Protein AF-A0A6J8BYX3-F1 (afdb_monomer)

Sequence (279 aa):
MCIICSKLLNLFSEDTSAEPCGNGRVDTGEQCDGGSLGKFNLDPCCTTSCQFKSGSTCRGQCDGSGNCQAYCEARGLQSCVCGDVGDSCKRCCKDTSATSPTCSAINQTAFHQDGRPCTVGYCKQGTCINSDPSYISRFFDLIDQISFDFIAEAFKTNMVAFIQVFSLLIWVPLSCVVWCRDKRSQKWSRNELNIKKRENRNLMVDQDGRPIKRPVKKPRSDNPYLSMEPRSLSGRPYSSRAPSTKPGKSQKNKVKPNRRRRDENHLSISRELDGDSVA

Organism: Mytilus coruscus (NCBI:txid42192)

Foldseek 3Di:
DCPPPPPVVVVPPPCPDDPDAQCQDDDDPAQAHLHVCQCVVNQQFHHVVRYGDDPGPQLDDAHRSSDRDHNQVNVQWAWDADPDQLQRFATWTWRPPDPDTDIDGDDPQRGDDWQPAGPQGTDDPSGHDHNDPPVVNVVVVVVVVPDDPVPVVVCVPCVPVVVVVVCCVVVVVVVVVVCVVVVVVVVVVVVVVVVCVVVPQQNQADPVRHGDDDDDDDDDDDDDDDDDDDDDDDDDDDDDDDDDDDDDDDDDDDDDDDDDDDDDDDDDDDDDDDDDDDD

Mean predicted aligned error: 22.22 Å

pLDDT: mean 70.11, std 19.93, range [29.11, 94.0]

Solvent-accessible surface area (backbone atoms only — not comparable to full-atom values): 17689 Å² total; per-residue (Å²): 136,72,81,62,67,86,58,44,78,82,66,63,72,84,73,88,68,69,89,61,74,33,75,45,61,65,51,98,89,46,63,10,10,26,12,65,40,3,52,70,54,69,30,54,26,10,32,61,78,15,33,71,37,89,84,38,82,51,84,38,42,63,46,41,57,21,48,65,36,51,58,29,53,71,70,76,21,42,72,49,73,29,88,48,63,77,37,29,16,35,39,17,30,20,46,79,86,46,98,72,60,55,56,41,68,53,64,98,83,44,49,50,65,64,71,41,75,31,93,66,24,27,18,48,94,38,37,50,41,71,59,74,65,58,69,65,52,67,53,44,67,59,46,73,76,69,56,54,71,68,43,59,59,52,45,75,79,45,44,67,60,52,53,52,50,55,46,49,68,50,50,51,57,50,48,51,50,50,49,52,50,48,57,48,50,53,52,52,56,51,49,52,52,53,50,49,36,70,70,42,57,86,67,35,57,48,96,86,73,46,68,65,76,81,85,78,80,74,81,85,80,86,85,84,88,84,90,89,87,85,89,80,90,86,89,85,90,87,87,85,82,85,82,90,89,88,89,86,86,87,88,85,89,85,90,79,90,84,93,84,82,89,86,86,88,83,91,86,85,87,79,89,83,86,86,83,89,88,133

InterPro domains:
  IPR001762 Disintegrin domain [PS50214] (18-104)
  IPR032029 ADAM17, membrane-proximal domain [PF16698] (71-128)
  IPR036436 Disintegrin domain superfamily [G3DSA:4.10.70.10] (17-75)
  IPR051489 Disintegrin and Metalloproteinase Domain-Containing [PTHR45702] (64-254)

Radius of gyration: 47.82 Å; Cα contacts (8 Å, |Δi|>4): 287; chains: 1; bounding box: 132×88×118 Å

Structure (mmCIF, N/CA/C/O backbone):
data_AF-A0A6J8BYX3-F1
#
_entry.id   AF-A0A6J8BYX3-F1
#
loop_
_atom_site.group_PDB
_atom_site.id
_atom_site.type_symbol
_atom_site.label_atom_id
_atom_site.label_alt_id
_atom_site.label_comp_id
_atom_site.label_asym_id
_atom_site.label_entity_id
_atom_site.label_seq_id
_atom_site.pdbx_PDB_ins_code
_atom_site.Cartn_x
_atom_site.Cartn_y
_atom_site.Cartn_z
_atom_site.occupancy
_atom_site.B_iso_or_equiv
_atom_site.auth_seq_id
_atom_site.auth_comp_id
_atom_site.auth_asym_id
_atom_site.auth_atom_id
_atom_site.pdbx_PDB_model_num
ATOM 1 N N . MET A 1 1 ? -27.736 34.223 50.930 1.00 48.12 1 MET A N 1
ATOM 2 C CA . MET A 1 1 ? -28.521 33.589 49.848 1.00 48.12 1 MET A CA 1
ATOM 3 C C . MET A 1 1 ? -27.775 32.360 49.358 1.00 48.12 1 MET A C 1
ATOM 5 O O . MET A 1 1 ? -26.670 32.527 48.866 1.00 48.12 1 MET A O 1
ATOM 9 N N . CYS A 1 2 ? -28.347 31.159 49.468 1.00 50.34 2 CYS A N 1
ATOM 10 C CA . CYS A 1 2 ? -27.841 29.991 48.741 1.00 50.34 2 CYS A CA 1
ATOM 11 C C . CYS A 1 2 ? -28.821 29.680 47.603 1.00 50.34 2 CYS A C 1
ATOM 13 O O . CYS A 1 2 ? -29.795 28.958 47.792 1.00 50.34 2 CYS A O 1
ATOM 15 N N . ILE A 1 3 ? -28.586 30.278 46.430 1.00 58.75 3 ILE A N 1
ATOM 16 C CA . ILE A 1 3 ? -29.453 30.143 45.237 1.00 58.75 3 ILE A CA 1
ATOM 17 C C . ILE A 1 3 ? -29.496 28.682 44.732 1.00 58.75 3 ILE A C 1
ATOM 19 O O . ILE A 1 3 ? -30.402 28.292 44.001 1.00 58.75 3 ILE A O 1
ATO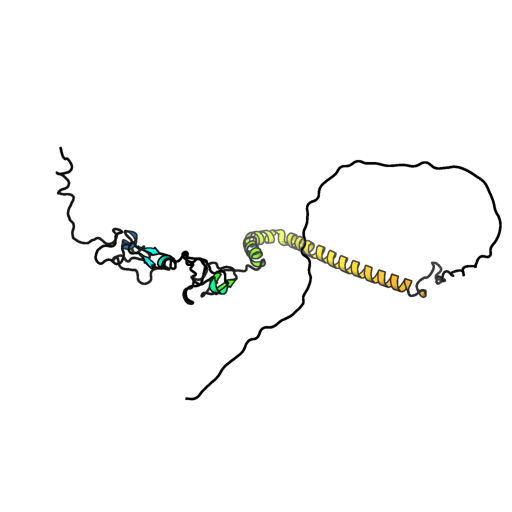M 23 N N . ILE A 1 4 ? -28.544 27.864 45.184 1.00 57.62 4 ILE A N 1
ATOM 24 C CA . ILE A 1 4 ? -28.348 26.466 44.805 1.00 57.62 4 ILE A CA 1
ATOM 25 C C . ILE A 1 4 ? -29.316 25.519 45.553 1.00 57.62 4 ILE A C 1
ATOM 27 O O . ILE A 1 4 ? -29.831 24.585 44.945 1.00 57.62 4 ILE A O 1
ATOM 31 N N . CYS A 1 5 ? -29.660 25.769 46.827 1.00 59.88 5 CYS A N 1
ATOM 32 C CA . CYS A 1 5 ? -30.478 24.817 47.604 1.00 59.88 5 CYS A CA 1
ATOM 33 C C . CYS A 1 5 ? -31.941 24.704 47.137 1.00 59.88 5 CYS A C 1
ATOM 35 O O . CYS A 1 5 ? -32.480 23.604 47.085 1.00 59.88 5 CYS A O 1
ATOM 37 N N . SER A 1 6 ? -32.602 25.813 46.788 1.00 56.66 6 SER A N 1
ATOM 38 C CA . SER A 1 6 ? -34.055 25.806 46.522 1.00 56.66 6 SER A CA 1
ATOM 39 C C . SER A 1 6 ? -34.457 25.364 45.109 1.00 56.66 6 SER A C 1
ATOM 41 O O . SER A 1 6 ? -35.650 25.252 44.841 1.00 56.66 6 SER A O 1
ATOM 43 N N . LYS A 1 7 ? -33.500 25.136 44.197 1.00 57.72 7 LYS A N 1
ATOM 44 C CA . LYS A 1 7 ? -33.773 24.660 42.825 1.00 57.72 7 LYS A CA 1
ATOM 45 C C . LYS A 1 7 ? -33.229 23.263 42.511 1.00 57.72 7 LYS A C 1
ATOM 47 O O . LYS A 1 7 ? -33.716 22.659 41.563 1.00 57.72 7 LYS A O 1
ATOM 52 N N . LEU A 1 8 ? -32.274 22.732 43.281 1.00 55.84 8 LEU A N 1
ATOM 53 C CA . LEU A 1 8 ? -31.709 21.401 43.011 1.00 55.84 8 LEU A CA 1
ATOM 54 C C . LEU A 1 8 ? -32.615 20.231 43.425 1.00 55.84 8 LEU A C 1
ATOM 56 O O . LEU A 1 8 ? -32.571 19.190 42.776 1.00 55.84 8 LEU A O 1
ATOM 60 N N . LEU A 1 9 ? -33.475 20.412 44.433 1.00 55.56 9 LEU A N 1
ATOM 61 C CA . LEU A 1 9 ? -34.380 19.364 44.942 1.00 55.56 9 LEU A CA 1
ATOM 62 C C . LEU A 1 9 ? -35.417 18.849 43.922 1.00 55.56 9 LEU A C 1
ATOM 64 O O . LEU A 1 9 ? -35.968 17.779 44.129 1.00 55.56 9 LEU A O 1
ATOM 68 N N . ASN A 1 10 ? -35.651 19.579 42.824 1.00 55.81 10 ASN A N 1
ATOM 69 C CA . ASN A 1 10 ? -36.540 19.169 41.725 1.00 55.81 10 ASN A CA 1
ATOM 70 C C . ASN A 1 10 ? -35.782 18.858 40.415 1.00 55.81 10 ASN A C 1
ATOM 72 O O . ASN A 1 10 ? -36.412 18.705 39.371 1.00 55.81 10 ASN A O 1
ATOM 76 N N . LEU A 1 11 ? -34.443 18.839 40.439 1.00 57.72 11 LEU A N 1
ATOM 77 C CA . LEU A 1 11 ? -33.592 18.529 39.278 1.00 57.72 11 LEU A CA 1
ATOM 78 C C . LEU A 1 11 ? -32.788 17.238 39.460 1.00 57.72 11 LEU A C 1
ATOM 80 O O . LEU A 1 11 ? -32.454 16.598 38.468 1.00 57.72 11 LEU A O 1
ATOM 84 N N . PHE A 1 12 ? -32.523 16.833 40.702 1.00 52.06 12 PHE A N 1
ATOM 85 C CA . PHE A 1 12 ? -32.071 15.482 41.022 1.00 52.06 12 PHE A CA 1
ATOM 86 C C . PHE A 1 12 ? -33.275 14.584 41.309 1.00 52.06 12 PHE A C 1
ATOM 88 O O . PHE A 1 12 ? -33.572 14.259 42.455 1.00 52.06 12 PHE A O 1
ATOM 95 N N . SER A 1 13 ? -33.956 14.163 40.243 1.00 54.88 13 SER A N 1
ATOM 96 C CA . SER A 1 13 ? -34.601 12.854 40.284 1.00 54.88 13 SER A CA 1
ATOM 97 C C . SER A 1 13 ? -33.482 11.815 40.300 1.00 54.88 13 SER A C 1
ATOM 99 O O . SER A 1 13 ? -32.742 11.706 39.323 1.00 54.88 13 SER A O 1
ATOM 101 N N . GLU A 1 14 ? -33.345 11.058 41.389 1.00 56.00 14 GLU A N 1
ATOM 102 C CA . GLU A 1 14 ? -32.623 9.781 41.365 1.00 56.00 14 GLU A CA 1
ATOM 103 C C . GLU A 1 14 ? -33.440 8.793 40.529 1.00 56.00 14 GLU A C 1
ATOM 105 O O . GLU A 1 14 ? -34.194 7.967 41.049 1.00 56.00 14 GLU A O 1
ATOM 110 N N . ASP A 1 15 ? -33.321 8.933 39.207 1.00 49.50 15 ASP A N 1
ATOM 111 C CA . ASP A 1 15 ? -33.915 8.025 38.236 1.00 49.50 15 ASP A CA 1
ATOM 112 C C . ASP A 1 15 ? -33.149 6.700 38.272 1.00 49.50 15 ASP A C 1
ATOM 114 O O . ASP A 1 15 ? -32.252 6.408 37.485 1.00 49.50 15 ASP A O 1
ATOM 118 N N . THR A 1 16 ? -33.490 5.908 39.282 1.00 55.72 16 THR A N 1
ATOM 119 C CA . THR A 1 16 ? -32.996 4.555 39.538 1.00 55.72 16 THR A CA 1
ATOM 120 C C . THR A 1 16 ? -33.706 3.535 38.639 1.00 55.72 16 THR A C 1
ATOM 122 O O . THR A 1 16 ? -33.898 2.378 39.018 1.00 55.72 16 THR A O 1
ATOM 125 N N . SER A 1 17 ? -34.115 3.954 37.435 1.00 55.62 17 SER A N 1
ATOM 126 C CA . SER A 1 17 ? -34.804 3.121 36.457 1.00 55.62 17 SER A CA 1
ATOM 127 C C . SER A 1 17 ? -34.120 3.185 35.085 1.00 55.62 17 SER A C 1
ATOM 129 O O . SER A 1 17 ? -34.213 4.161 34.352 1.00 55.62 17 SER A O 1
ATOM 131 N N . ALA A 1 18 ? -33.430 2.084 34.760 1.00 57.84 18 ALA A N 1
ATOM 132 C CA . ALA A 1 18 ? -32.574 1.885 33.587 1.00 57.84 18 ALA A CA 1
ATOM 133 C C . ALA A 1 18 ? -31.334 2.802 33.513 1.00 57.84 18 ALA A C 1
ATOM 135 O O . ALA A 1 18 ? -31.387 3.897 32.959 1.00 57.84 18 ALA A O 1
ATOM 136 N N . GLU A 1 19 ? -30.184 2.272 33.955 1.00 65.25 19 GLU A N 1
ATOM 137 C CA . GLU A 1 19 ? -28.862 2.689 33.459 1.00 65.25 19 GLU A CA 1
ATOM 138 C C . GLU A 1 19 ? -28.918 2.634 31.910 1.00 65.25 19 GLU A C 1
ATOM 140 O O . GLU A 1 19 ? -29.137 1.555 31.346 1.00 65.25 19 GLU A O 1
ATOM 145 N N . PRO A 1 20 ? -28.912 3.781 31.197 1.00 81.12 20 PRO A N 1
ATOM 146 C CA . PRO A 1 20 ? -29.472 3.809 29.853 1.00 81.12 20 PRO A CA 1
ATOM 147 C C . PRO A 1 20 ? -28.393 3.556 28.803 1.00 81.12 20 PRO A C 1
ATOM 149 O O . PRO A 1 20 ? -27.799 4.512 28.297 1.00 81.12 20 PRO A O 1
ATOM 152 N N . CYS A 1 21 ? -28.228 2.284 28.430 1.00 84.69 21 CYS A N 1
ATOM 153 C CA . CYS A 1 21 ? -27.404 1.821 27.312 1.00 84.69 21 CYS A CA 1
ATOM 154 C C . CYS A 1 21 ? -27.312 2.844 26.160 1.00 84.69 21 CYS A C 1
ATOM 156 O O . CYS A 1 21 ? -28.323 3.312 25.592 1.00 84.69 21 CYS A O 1
ATOM 158 N N . GLY A 1 22 ? -26.076 3.201 25.816 1.00 85.75 22 GLY A N 1
ATOM 159 C CA . GLY A 1 22 ? -25.743 4.287 24.903 1.00 85.75 22 GLY A CA 1
ATOM 160 C C . GLY A 1 22 ? -25.336 5.589 25.602 1.00 85.75 22 GLY A C 1
ATOM 161 O O . GLY A 1 22 ? -25.373 6.640 24.955 1.00 85.75 22 GLY A O 1
ATOM 162 N N . ASN A 1 23 ? -24.972 5.543 26.887 1.00 86.69 23 ASN A N 1
ATOM 163 C CA . ASN A 1 23 ? -24.425 6.664 27.656 1.00 86.69 23 ASN A CA 1
ATOM 164 C C . ASN A 1 23 ? -22.877 6.752 27.559 1.00 86.69 23 ASN A C 1
ATOM 166 O O . ASN A 1 23 ? -22.310 7.822 27.788 1.00 86.69 23 ASN A O 1
ATOM 170 N N . GLY A 1 24 ? -22.215 5.670 27.126 1.00 85.69 24 GLY A N 1
ATOM 171 C CA . GLY A 1 24 ? -20.762 5.561 26.935 1.00 85.69 24 GLY A CA 1
ATOM 172 C C . GLY A 1 24 ? -19.987 5.032 28.149 1.00 85.69 24 GLY A C 1
ATOM 173 O O . GLY A 1 24 ? -18.760 5.151 28.187 1.00 85.69 24 GLY A O 1
ATOM 174 N N . ARG A 1 25 ? -20.676 4.468 29.144 1.00 87.25 25 ARG A N 1
ATOM 175 C CA . ARG A 1 25 ? -20.121 3.854 30.352 1.00 87.25 25 ARG A CA 1
ATOM 176 C C . ARG A 1 25 ? -20.710 2.455 30.501 1.00 87.25 25 ARG A C 1
ATOM 178 O O . ARG A 1 25 ? -21.912 2.289 30.406 1.00 87.25 25 ARG A O 1
ATOM 185 N N . VAL A 1 26 ? -19.860 1.470 30.792 1.00 89.31 26 VAL A N 1
ATOM 186 C CA . VAL A 1 26 ? -20.335 0.118 31.119 1.00 89.31 26 VAL A CA 1
ATOM 187 C C . VAL A 1 26 ? -20.975 0.124 32.497 1.00 89.31 26 VAL A C 1
ATOM 189 O O . VAL A 1 26 ? -20.279 0.308 33.503 1.00 89.31 26 VAL A O 1
ATOM 192 N N . ASP A 1 27 ? -22.280 -0.102 32.510 1.00 87.31 27 ASP A N 1
ATOM 193 C CA . ASP A 1 27 ? -23.113 -0.136 33.704 1.00 87.31 27 ASP A CA 1
ATOM 194 C C . ASP A 1 27 ? -23.546 -1.594 34.045 1.00 87.31 27 ASP A C 1
ATOM 196 O O . ASP A 1 27 ? -23.056 -2.572 33.461 1.00 87.31 27 ASP A O 1
ATOM 200 N N . THR A 1 28 ? -24.365 -1.808 35.082 1.00 84.38 28 THR A N 1
ATOM 201 C CA . THR A 1 28 ? -24.487 -3.134 35.722 1.00 84.38 28 THR A CA 1
ATOM 202 C C . THR A 1 28 ? -25.341 -4.113 34.909 1.00 84.38 28 THR A C 1
ATOM 204 O O . THR A 1 28 ? -26.567 -4.060 34.912 1.00 84.38 28 THR A O 1
ATOM 207 N N . GLY A 1 29 ? -24.685 -5.094 34.282 1.00 83.19 29 GLY A N 1
ATOM 208 C CA . GLY A 1 29 ? -25.327 -6.100 33.418 1.00 83.19 29 GLY A CA 1
ATOM 209 C C . GLY A 1 29 ? -25.059 -5.886 31.926 1.00 83.19 29 GLY A C 1
ATOM 210 O O . GLY A 1 29 ? -25.422 -6.728 31.100 1.00 83.19 29 GLY A O 1
ATOM 211 N N . GLU A 1 30 ? -24.369 -4.801 31.583 1.00 89.06 30 GLU A N 1
ATOM 212 C CA . GLU A 1 30 ? -23.832 -4.557 30.253 1.00 89.06 30 GLU A CA 1
ATOM 213 C C . GLU A 1 30 ? -22.477 -5.253 30.071 1.00 89.06 30 GLU A C 1
ATOM 215 O O . GLU A 1 30 ? -21.713 -5.451 31.017 1.00 89.06 30 GLU A O 1
ATOM 220 N N . GLN A 1 31 ? -22.166 -5.638 28.833 1.00 88.00 31 GLN A N 1
ATOM 221 C CA . GLN A 1 31 ? -20.826 -6.104 28.458 1.00 88.00 31 GLN A CA 1
ATOM 222 C C . GLN A 1 31 ? -19.992 -4.978 27.850 1.00 88.00 31 GLN A C 1
ATOM 224 O O . GLN A 1 31 ? -18.772 -4.958 28.022 1.00 88.00 31 GLN A O 1
ATOM 229 N N . CYS A 1 32 ? -20.643 -4.067 27.123 1.00 90.00 32 CYS A N 1
ATOM 230 C CA . CYS A 1 32 ? -20.009 -2.878 26.582 1.00 90.00 32 CYS A CA 1
ATOM 231 C C . CYS A 1 32 ? -21.033 -1.795 26.215 1.00 90.00 32 CYS A C 1
ATOM 233 O O . CYS A 1 32 ? -22.120 -2.124 25.746 1.00 90.00 32 CYS A O 1
ATOM 235 N N . ASP A 1 33 ? -20.655 -0.525 26.334 1.00 89.44 33 ASP A N 1
ATOM 236 C CA . ASP A 1 33 ? -21.426 0.623 25.863 1.00 89.44 33 ASP A CA 1
ATOM 237 C C . ASP A 1 33 ? -20.591 1.474 24.886 1.00 89.44 33 ASP A C 1
ATOM 239 O O . ASP A 1 33 ? -19.700 2.228 25.277 1.00 89.44 33 ASP A O 1
ATOM 243 N N . GLY A 1 34 ? -20.916 1.370 23.592 1.00 88.50 34 GLY A N 1
ATOM 244 C CA . GLY A 1 34 ? -20.353 2.190 22.507 1.00 88.50 34 GLY A CA 1
ATOM 245 C C . GLY A 1 34 ? -20.999 3.579 22.369 1.00 88.50 34 GLY A C 1
ATOM 246 O O . GLY A 1 34 ? -20.972 4.182 21.290 1.00 88.50 34 GLY A O 1
ATOM 247 N N . GLY A 1 35 ? -21.681 4.060 23.408 1.00 88.12 35 GLY A N 1
ATOM 248 C CA . GLY A 1 35 ? -22.393 5.329 23.445 1.00 88.12 35 GLY A CA 1
ATOM 249 C C . GLY A 1 35 ? -23.463 5.444 22.358 1.00 88.12 35 GLY A C 1
ATOM 250 O O . GLY A 1 35 ? -24.152 4.487 21.986 1.00 88.12 35 GLY A O 1
ATOM 251 N N . SER A 1 36 ? -23.574 6.638 21.777 1.00 88.12 36 SER A N 1
ATOM 252 C CA . SER A 1 36 ? -24.517 6.901 20.687 1.00 88.12 36 SER A CA 1
ATOM 253 C C . SER A 1 36 ? -24.288 6.008 19.458 1.00 88.12 36 SER A C 1
ATOM 255 O O . SER A 1 36 ? -25.260 5.617 18.813 1.00 88.12 36 SER A O 1
ATOM 257 N N . LEU A 1 37 ? -23.044 5.618 19.148 1.00 88.50 37 LEU A N 1
ATOM 258 C CA . LEU A 1 37 ? -22.746 4.713 18.030 1.00 88.50 37 LEU A CA 1
ATOM 259 C C . LEU A 1 37 ? -23.283 3.299 18.289 1.00 88.50 37 LEU A C 1
ATOM 261 O O . LEU A 1 37 ? -23.874 2.697 17.386 1.00 88.50 37 LEU A O 1
ATOM 265 N N . GLY A 1 38 ? -23.138 2.797 19.521 1.00 84.94 38 GLY A N 1
ATOM 266 C CA . GLY A 1 38 ? -23.711 1.517 19.954 1.00 84.94 38 GLY A CA 1
ATOM 267 C C . GLY A 1 38 ? -25.235 1.529 19.855 1.00 84.94 38 GLY A C 1
ATOM 268 O O . GLY A 1 38 ? -25.835 0.640 19.247 1.00 84.94 38 GLY A O 1
ATOM 269 N N . LYS A 1 39 ? -25.859 2.616 20.324 1.00 86.38 39 LYS A N 1
ATOM 270 C CA . LYS A 1 39 ? -27.313 2.839 20.281 1.00 86.38 39 LYS A CA 1
ATOM 271 C C . LYS A 1 39 ? -27.913 2.838 18.868 1.00 86.38 39 LYS A C 1
ATOM 273 O O . LYS A 1 39 ? -29.056 2.422 18.699 1.00 86.38 39 LYS A O 1
ATOM 278 N N . PHE A 1 40 ? -27.148 3.244 17.851 1.00 87.56 40 PHE A N 1
ATOM 279 C CA . PHE A 1 40 ? -27.553 3.174 16.437 1.00 87.56 40 PHE A CA 1
ATOM 280 C C . PHE A 1 40 ? -27.055 1.912 15.700 1.00 87.56 40 PHE A C 1
ATOM 282 O O . PHE A 1 40 ? -27.208 1.818 14.484 1.00 87.56 40 PHE A O 1
ATOM 289 N N . ASN A 1 41 ? -26.468 0.932 16.403 1.00 86.88 41 ASN A N 1
ATOM 290 C CA . ASN A 1 41 ? -25.834 -0.272 15.835 1.00 86.88 41 ASN A CA 1
ATOM 291 C C . ASN A 1 41 ? -24.682 0.017 14.844 1.00 86.88 41 ASN A C 1
ATOM 293 O O . ASN A 1 41 ? -24.273 -0.865 14.080 1.00 86.88 41 ASN A O 1
ATOM 297 N N . LEU A 1 42 ? -24.168 1.250 14.845 1.00 86.88 42 LEU A N 1
ATOM 298 C CA . LEU A 1 42 ? -23.055 1.699 14.007 1.00 86.88 42 LEU A CA 1
ATOM 299 C C . LEU A 1 42 ? -21.705 1.324 14.616 1.00 86.88 42 LEU A C 1
ATOM 301 O O . LEU A 1 42 ? -20.713 1.233 13.893 1.00 86.88 42 LEU A O 1
ATOM 305 N N . ASP A 1 43 ? -21.673 1.079 15.925 1.00 88.56 43 ASP A N 1
ATOM 306 C CA . ASP A 1 43 ? -20.468 0.628 16.597 1.00 88.56 43 ASP A CA 1
ATOM 307 C C . ASP A 1 43 ? -20.001 -0.751 16.065 1.00 88.56 43 ASP A C 1
ATOM 309 O O . ASP A 1 43 ? -20.827 -1.655 15.841 1.00 88.56 43 ASP A O 1
ATOM 313 N N . PRO A 1 44 ? -18.689 -0.951 15.820 1.00 87.31 44 PRO A N 1
ATOM 314 C CA . PRO A 1 44 ? -18.164 -2.234 15.359 1.00 87.31 44 PRO A CA 1
ATOM 315 C C . PRO A 1 44 ? -18.272 -3.349 16.402 1.00 87.31 44 PRO A C 1
ATOM 317 O O . PRO A 1 44 ? -18.261 -4.518 16.016 1.00 87.31 44 PRO A O 1
ATOM 320 N N . CYS A 1 45 ? -18.326 -2.998 17.686 1.00 89.81 45 CYS A N 1
ATOM 321 C CA . CYS A 1 45 ? -18.063 -3.854 18.835 1.00 89.81 45 CYS A CA 1
ATOM 322 C C . CYS A 1 45 ? -19.281 -4.081 19.737 1.00 89.81 45 CYS A C 1
ATOM 324 O O . CYS A 1 45 ? -19.445 -5.197 20.230 1.00 89.81 45 CYS A O 1
ATOM 326 N N . CYS A 1 46 ? -20.142 -3.080 19.908 1.00 90.44 46 CYS A N 1
ATOM 327 C CA . CYS A 1 46 ? -21.341 -3.137 20.738 1.00 90.44 46 CYS A CA 1
ATOM 328 C C . CYS A 1 46 ? -22.627 -3.200 19.908 1.00 90.44 46 CYS A C 1
ATOM 330 O O . CYS A 1 46 ? -22.746 -2.618 18.826 1.00 90.44 46 CYS A O 1
ATOM 332 N N . THR A 1 47 ? -23.614 -3.919 20.433 1.00 90.19 47 THR A N 1
ATOM 333 C CA . THR A 1 47 ? -24.994 -3.905 19.940 1.00 90.19 47 THR A CA 1
ATOM 334 C C . THR A 1 47 ? -25.800 -2.772 20.585 1.00 90.19 47 THR A C 1
ATOM 336 O O . THR A 1 47 ? -25.385 -2.169 21.572 1.00 90.19 47 THR A O 1
ATOM 339 N N . THR A 1 48 ? -27.017 -2.537 20.087 1.00 90.25 48 THR A N 1
ATOM 340 C CA . THR A 1 48 ? -27.984 -1.584 20.672 1.00 90.25 48 THR A CA 1
ATOM 341 C C . THR A 1 48 ? -28.501 -1.985 22.058 1.00 90.25 48 THR A C 1
ATOM 343 O O . THR A 1 48 ? -29.298 -1.258 22.639 1.00 90.25 48 THR A O 1
ATOM 346 N N . SER A 1 49 ? -28.119 -3.165 22.552 1.00 89.19 49 SER A N 1
ATOM 347 C CA . SER A 1 49 ? -28.493 -3.718 23.857 1.00 89.19 49 SER A CA 1
ATOM 348 C C . SER A 1 49 ? -27.288 -3.848 24.798 1.00 89.19 49 SER A C 1
ATOM 350 O O . SER A 1 49 ? -27.324 -4.668 25.713 1.00 89.19 49 SER A O 1
ATOM 352 N N . CYS A 1 50 ? -26.203 -3.121 24.509 1.00 89.31 50 CYS A N 1
ATOM 353 C CA . CYS A 1 50 ? -24.961 -3.078 25.284 1.00 89.31 50 CYS A CA 1
ATOM 354 C C . CYS A 1 50 ? -24.339 -4.463 25.565 1.00 89.31 50 CYS A C 1
ATOM 356 O O . CYS A 1 50 ? -23.800 -4.758 26.633 1.00 89.31 50 CYS A O 1
ATOM 358 N N . GLN A 1 51 ? -24.425 -5.335 24.553 1.00 90.19 51 GLN A N 1
ATOM 359 C CA . GLN A 1 51 ? -23.773 -6.646 24.494 1.00 90.19 51 GLN A CA 1
ATOM 360 C C . GLN A 1 51 ? -22.698 -6.642 23.399 1.00 90.19 51 GLN A C 1
ATOM 362 O O . GLN A 1 51 ? -22.805 -5.889 22.424 1.00 90.19 51 GLN A O 1
ATOM 367 N N . PHE A 1 52 ? -21.690 -7.513 23.503 1.00 89.31 52 PHE A N 1
ATOM 368 C CA . PHE A 1 52 ? -20.696 -7.644 22.436 1.00 89.31 52 PHE A CA 1
ATOM 369 C C . PHE A 1 52 ? -21.314 -8.179 21.135 1.00 89.31 52 PHE A C 1
ATOM 371 O O . PHE A 1 52 ? -22.113 -9.118 21.113 1.00 89.31 52 PHE A O 1
ATOM 378 N N . LYS A 1 53 ? -20.903 -7.588 20.015 1.00 88.62 53 LYS A N 1
ATOM 379 C CA . LYS A 1 53 ? -21.406 -7.879 18.672 1.00 88.62 53 LYS A CA 1
ATOM 380 C C . LYS A 1 53 ? -20.754 -9.141 18.106 1.00 88.62 53 LYS A C 1
ATOM 382 O O . LYS A 1 53 ? -19.615 -9.121 17.635 1.00 88.62 53 LYS A O 1
ATOM 387 N N . SER A 1 54 ? -21.495 -10.246 18.125 1.00 78.75 54 SER A N 1
ATOM 388 C CA . SER A 1 54 ? -21.103 -11.516 17.500 1.00 78.75 54 SER A CA 1
ATOM 389 C C . SER A 1 54 ? -20.856 -11.329 15.999 1.00 78.75 54 SER A C 1
ATOM 391 O O . SER A 1 54 ? -21.792 -11.080 15.242 1.00 78.75 54 SER A O 1
ATOM 393 N N . GLY A 1 55 ? -19.598 -11.446 15.561 1.00 73.31 55 GLY A N 1
ATOM 394 C CA . GLY A 1 55 ? -19.201 -11.149 14.178 1.00 73.31 55 GLY A CA 1
ATOM 395 C C . GLY A 1 55 ? -18.798 -9.689 13.931 1.00 73.31 55 GLY A C 1
ATOM 396 O O . GLY A 1 55 ? -18.953 -9.196 12.815 1.00 73.31 55 GLY A O 1
ATOM 397 N N . SER A 1 56 ? -18.291 -8.994 14.953 1.00 77.31 56 SER A N 1
ATOM 398 C CA . SER A 1 56 ? -17.707 -7.656 14.827 1.00 77.31 56 SER A CA 1
ATOM 399 C C . SER A 1 56 ? -16.667 -7.559 13.700 1.00 77.31 56 SER A C 1
ATOM 401 O O . SER A 1 56 ? -15.842 -8.447 13.484 1.00 77.31 56 SER A O 1
ATOM 403 N N . THR A 1 57 ? -16.636 -6.415 13.009 1.00 78.56 57 THR A N 1
ATOM 404 C CA . THR A 1 57 ? -15.572 -6.083 12.035 1.00 78.56 57 THR A CA 1
ATOM 405 C C . THR A 1 57 ? -14.213 -5.871 12.726 1.00 78.56 57 THR A C 1
ATOM 407 O O . THR A 1 57 ? -13.173 -5.756 12.068 1.00 78.56 57 THR A O 1
ATOM 410 N N . CYS A 1 58 ? -14.201 -5.815 14.062 1.00 82.81 58 CYS A N 1
ATOM 411 C CA . CYS A 1 58 ? -12.999 -5.647 14.856 1.00 82.81 58 CYS A CA 1
ATOM 412 C C . CYS A 1 58 ? -12.038 -6.829 14.672 1.00 82.81 58 CYS A C 1
ATOM 414 O O . CYS A 1 58 ? -12.352 -7.978 14.961 1.00 82.81 58 CYS A O 1
ATOM 416 N N . ARG A 1 59 ? -10.816 -6.545 14.207 1.00 76.81 59 ARG A N 1
ATOM 417 C CA . ARG A 1 59 ? -9.806 -7.583 13.927 1.00 76.81 59 ARG A CA 1
ATOM 418 C C . ARG A 1 59 ? -9.002 -8.034 15.154 1.00 76.81 59 ARG A C 1
ATOM 420 O O . ARG A 1 59 ? -8.110 -8.871 14.977 1.00 76.81 59 ARG A O 1
ATOM 427 N N . GLY A 1 60 ? -9.264 -7.452 16.323 1.00 81.12 60 GLY A N 1
ATOM 428 C CA . GLY A 1 60 ? -8.620 -7.742 17.604 1.00 81.12 60 GLY A CA 1
ATOM 429 C C . GLY A 1 60 ? -9.655 -7.993 18.698 1.00 81.12 60 GLY A C 1
ATOM 430 O O . GLY A 1 60 ? -10.419 -8.945 18.579 1.00 81.12 60 GLY A O 1
ATOM 431 N N . GLN A 1 61 ? -9.661 -7.179 19.752 1.00 85.75 61 GLN A N 1
ATOM 432 C CA . GLN A 1 61 ? -10.579 -7.318 20.885 1.00 85.75 61 GLN A CA 1
ATOM 433 C C . GLN A 1 61 ? -11.345 -6.014 21.110 1.00 85.75 61 GLN A C 1
ATOM 435 O O . GLN A 1 61 ? -10.775 -4.932 21.020 1.00 85.75 61 GLN A O 1
ATOM 440 N N . CYS A 1 62 ? -12.638 -6.129 21.388 1.00 86.44 62 CYS A N 1
ATOM 441 C CA . CYS A 1 62 ? -13.477 -5.004 21.775 1.00 86.44 62 CYS A CA 1
ATOM 442 C C . CYS A 1 62 ? -13.297 -4.709 23.266 1.00 86.44 62 CYS A C 1
ATOM 444 O O . CYS A 1 62 ? -13.294 -5.645 24.071 1.00 86.44 62 CYS A O 1
ATOM 446 N N . ASP A 1 63 ? -13.153 -3.437 23.629 1.00 84.81 63 ASP A N 1
ATOM 447 C CA . ASP A 1 63 ? -13.221 -3.006 25.025 1.00 84.81 63 ASP A CA 1
ATOM 448 C C . ASP A 1 63 ? -14.668 -2.730 25.470 1.00 84.81 63 ASP A C 1
ATOM 450 O O . ASP A 1 63 ? -15.606 -2.737 24.668 1.00 84.81 63 ASP A O 1
ATOM 454 N N . GLY A 1 64 ? -14.848 -2.509 26.773 1.00 81.88 64 GLY A N 1
ATOM 455 C CA . GLY A 1 64 ? -16.153 -2.189 27.351 1.00 81.88 64 GLY A CA 1
ATOM 456 C C . GLY A 1 64 ? -16.742 -0.863 26.852 1.00 81.88 64 GLY A C 1
ATOM 457 O O . GLY A 1 64 ? -17.946 -0.695 26.850 1.00 81.88 64 GLY A O 1
ATOM 458 N N . SER A 1 65 ? -15.940 0.072 26.358 1.00 80.50 65 SER A N 1
ATOM 459 C CA . SER A 1 65 ? -16.410 1.339 25.769 1.00 80.50 65 SER A CA 1
ATOM 460 C C . SER A 1 65 ? -16.684 1.254 24.256 1.00 80.50 65 SER A C 1
ATOM 462 O O . SER A 1 65 ? -16.832 2.278 23.593 1.00 80.50 65 SER A O 1
ATOM 464 N N . GLY A 1 66 ? -16.709 0.046 23.680 1.00 79.19 66 GLY A N 1
ATOM 465 C CA . GLY A 1 66 ? -16.931 -0.179 22.248 1.00 79.19 66 GLY A CA 1
ATOM 466 C C . GLY A 1 66 ? -15.714 0.075 21.352 1.00 79.19 66 GLY A C 1
ATOM 467 O O . GLY A 1 66 ? -15.788 -0.139 20.140 1.00 79.19 66 GLY A O 1
ATOM 468 N N . ASN A 1 67 ? -14.549 0.456 21.889 1.00 85.81 67 ASN A N 1
ATOM 469 C CA . ASN A 1 67 ? -13.378 0.643 21.034 1.00 85.81 67 ASN A CA 1
ATOM 470 C C . ASN A 1 67 ? -12.832 -0.711 20.570 1.00 85.81 67 ASN A C 1
ATOM 472 O O . ASN A 1 67 ? -12.627 -1.644 21.350 1.00 85.81 67 ASN A O 1
ATOM 476 N N . CYS A 1 68 ? -12.511 -0.796 19.281 1.00 86.44 68 CYS A N 1
ATOM 477 C CA . CYS A 1 68 ? -11.800 -1.939 18.728 1.00 86.44 68 CYS A CA 1
ATOM 478 C C . CYS A 1 68 ? -10.289 -1.809 18.965 1.00 86.44 68 CYS A C 1
ATOM 480 O O . CYS A 1 68 ? -9.596 -1.088 18.242 1.00 86.44 68 CYS A O 1
ATOM 482 N N . GLN A 1 69 ? -9.757 -2.560 19.926 1.00 87.88 69 GLN A N 1
ATOM 483 C CA . GLN A 1 69 ? -8.320 -2.716 20.106 1.00 87.88 69 GLN A CA 1
ATOM 484 C C . GLN A 1 69 ? -7.752 -3.680 19.054 1.00 87.88 69 GLN A C 1
ATOM 486 O O . GLN A 1 69 ? -8.338 -4.717 18.728 1.00 87.88 69 GLN A O 1
ATOM 491 N N . ALA A 1 70 ? -6.579 -3.355 18.512 1.00 86.12 70 ALA A N 1
ATOM 492 C CA . ALA A 1 70 ? -5.895 -4.212 17.552 1.00 86.12 70 ALA A CA 1
ATOM 493 C C . ALA A 1 70 ? -5.347 -5.506 18.203 1.00 86.12 70 ALA A C 1
ATOM 495 O O . ALA A 1 70 ? -5.165 -5.613 19.415 1.00 86.12 70 ALA A O 1
ATOM 496 N N . TYR A 1 71 ? -5.157 -6.544 17.379 1.00 87.00 71 TYR A N 1
ATOM 497 C CA . TYR A 1 71 ? -4.966 -7.933 17.829 1.00 87.00 71 TYR A CA 1
ATOM 498 C C . TYR A 1 71 ? -3.713 -8.165 18.690 1.00 87.00 71 TYR A C 1
ATOM 500 O O . TYR A 1 71 ? -3.717 -9.051 19.549 1.00 87.00 71 TYR A O 1
ATOM 508 N N . CYS A 1 72 ? -2.640 -7.416 18.436 1.00 89.12 72 CYS A N 1
ATOM 509 C CA . CYS A 1 72 ? -1.390 -7.525 19.186 1.00 89.12 72 CYS A CA 1
ATOM 510 C C . CYS A 1 72 ? -1.507 -6.779 20.516 1.00 89.12 72 CYS A C 1
ATOM 512 O O . CYS A 1 72 ? -1.150 -7.295 21.572 1.00 89.12 72 CYS A O 1
ATOM 514 N N . GLU A 1 73 ? -2.092 -5.591 20.445 1.00 90.19 73 GLU A N 1
ATOM 515 C CA . GLU A 1 73 ? -2.223 -4.612 21.509 1.00 90.19 73 GLU A CA 1
ATOM 516 C C . GLU A 1 73 ? -3.124 -5.150 22.630 1.00 90.19 73 GLU A C 1
ATOM 518 O O . GLU A 1 73 ? -2.785 -5.017 23.803 1.00 90.19 73 GLU A O 1
ATOM 523 N N . ALA A 1 74 ? -4.181 -5.892 22.274 1.00 86.56 74 ALA A N 1
ATOM 524 C CA . ALA A 1 74 ? -5.024 -6.654 23.204 1.00 86.56 74 ALA A CA 1
ATOM 525 C C . ALA A 1 74 ? -4.277 -7.748 24.001 1.00 86.56 74 ALA A C 1
ATOM 527 O O . ALA A 1 74 ? -4.811 -8.299 24.959 1.00 86.56 74 ALA A O 1
ATOM 528 N N . ARG A 1 75 ? -3.039 -8.083 23.612 1.00 87.94 75 ARG A N 1
ATOM 529 C CA . ARG A 1 75 ? -2.149 -9.038 24.300 1.00 87.94 75 ARG A CA 1
ATOM 530 C C . ARG A 1 75 ? -0.905 -8.371 24.897 1.00 87.94 75 ARG A C 1
ATOM 532 O O . ARG A 1 75 ? 0.025 -9.073 25.280 1.00 87.94 75 ARG A O 1
ATOM 539 N N . GLY A 1 76 ? -0.852 -7.037 24.937 1.00 87.75 76 GLY A N 1
ATOM 540 C CA . GLY A 1 76 ? 0.331 -6.291 25.382 1.00 87.75 76 GLY A CA 1
ATOM 541 C C . GLY A 1 76 ? 1.512 -6.327 24.401 1.00 87.75 76 GLY A C 1
ATOM 542 O O . GLY A 1 76 ? 2.631 -6.002 24.785 1.00 87.75 76 GLY A O 1
ATOM 543 N N . LEU A 1 77 ? 1.283 -6.718 23.142 1.00 90.19 77 LEU A N 1
ATOM 544 C CA . LEU A 1 77 ? 2.290 -6.761 22.078 1.00 90.19 77 LEU A CA 1
ATOM 545 C C . LEU A 1 77 ? 2.082 -5.606 21.088 1.00 90.19 77 LEU A C 1
ATOM 547 O O . LEU A 1 77 ? 0.968 -5.125 20.894 1.00 90.19 77 LEU A O 1
ATOM 551 N N . GLN A 1 78 ? 3.137 -5.202 20.384 1.00 90.69 78 GLN A N 1
ATOM 552 C CA . GLN A 1 78 ? 3.056 -4.193 19.327 1.00 90.69 78 GLN A CA 1
ATOM 553 C C . GLN A 1 78 ? 2.795 -4.851 17.964 1.00 90.69 78 GLN A C 1
ATOM 555 O O . GLN A 1 78 ? 3.471 -5.817 17.603 1.00 90.69 78 GLN A O 1
ATOM 560 N N . SER A 1 79 ? 1.857 -4.328 17.172 1.00 88.75 79 SER A N 1
ATOM 561 C CA . SER A 1 79 ? 1.668 -4.764 15.782 1.00 88.75 79 SER A CA 1
ATOM 562 C C . SER A 1 79 ? 2.857 -4.410 14.880 1.00 88.75 79 SER A C 1
ATOM 564 O O . SER A 1 79 ? 3.470 -3.347 14.989 1.00 88.75 79 SER A O 1
ATOM 566 N N . CYS A 1 80 ? 3.215 -5.329 13.981 1.00 88.38 80 CYS A N 1
ATOM 567 C CA . CYS A 1 80 ? 4.361 -5.186 13.084 1.00 88.38 80 CYS A CA 1
ATOM 568 C C . CYS A 1 80 ? 4.152 -5.965 11.770 1.00 88.38 80 CYS A C 1
ATOM 570 O O . CYS A 1 80 ? 3.140 -6.640 11.582 1.00 88.38 80 CYS A O 1
ATOM 572 N N . VAL A 1 81 ? 5.102 -5.851 10.838 1.00 85.31 81 VAL A N 1
ATOM 573 C CA . VAL A 1 81 ? 5.103 -6.581 9.559 1.00 85.31 81 VAL A CA 1
ATOM 574 C C . VAL A 1 81 ? 6.276 -7.558 9.560 1.00 85.31 81 VAL A C 1
ATOM 576 O O . VAL A 1 81 ? 7.407 -7.143 9.814 1.00 85.31 81 VAL A O 1
ATOM 579 N N . CYS A 1 82 ? 6.019 -8.840 9.287 1.00 87.62 82 CYS A N 1
ATOM 580 C CA . CYS A 1 82 ? 7.079 -9.836 9.141 1.00 87.62 82 CYS A CA 1
ATOM 581 C C . CYS A 1 82 ? 7.961 -9.532 7.921 1.00 87.62 82 CYS A C 1
ATOM 583 O O . CYS A 1 82 ? 7.454 -9.142 6.868 1.00 87.62 82 CYS A O 1
ATOM 585 N N . GLY A 1 83 ? 9.274 -9.738 8.057 1.00 80.38 83 GLY A N 1
ATOM 586 C CA . GLY A 1 83 ? 10.231 -9.524 6.966 1.00 80.38 83 GLY A CA 1
ATOM 587 C C . GLY A 1 83 ? 10.155 -10.585 5.865 1.00 80.38 83 GLY A C 1
ATOM 588 O O . GLY A 1 83 ? 10.434 -10.287 4.705 1.00 80.38 83 GLY A O 1
ATOM 589 N N . ASP A 1 84 ? 9.750 -11.808 6.211 1.00 82.62 84 ASP A N 1
ATOM 590 C CA . ASP A 1 84 ? 9.703 -12.935 5.285 1.00 82.62 84 ASP A CA 1
ATOM 591 C C . ASP A 1 84 ? 8.504 -12.863 4.331 1.00 82.62 84 ASP A C 1
ATOM 593 O O . ASP A 1 84 ? 7.371 -12.571 4.725 1.00 82.62 84 ASP A O 1
ATOM 597 N N . VAL A 1 85 ? 8.734 -13.182 3.054 1.00 79.00 85 VAL A N 1
ATOM 598 C CA . VAL A 1 85 ? 7.713 -13.093 1.991 1.00 79.00 85 VAL A CA 1
ATOM 599 C C . VAL A 1 85 ? 6.515 -14.014 2.268 1.00 79.00 85 VAL A C 1
ATOM 601 O O . VAL A 1 85 ? 5.369 -13.614 2.066 1.00 79.00 85 VAL A O 1
ATOM 604 N N . GLY A 1 86 ? 6.765 -15.217 2.798 1.00 79.19 86 GLY A N 1
ATOM 605 C CA . GLY A 1 86 ? 5.718 -16.180 3.169 1.00 79.19 86 GLY A CA 1
ATOM 606 C C . GLY A 1 86 ? 4.888 -15.785 4.399 1.00 79.19 86 GLY A C 1
ATOM 607 O O . GLY A 1 86 ? 3.772 -16.278 4.567 1.00 79.19 86 GLY A O 1
ATOM 608 N N . ASP A 1 87 ? 5.398 -14.868 5.227 1.00 83.62 87 ASP A N 1
ATOM 609 C CA . ASP A 1 87 ? 4.751 -14.418 6.466 1.00 83.62 87 ASP A CA 1
ATOM 610 C C . ASP A 1 87 ? 4.240 -12.973 6.384 1.00 83.62 87 ASP A C 1
ATOM 612 O O . ASP A 1 87 ? 3.437 -12.558 7.215 1.00 83.62 87 ASP A O 1
ATOM 616 N N . SER A 1 88 ? 4.604 -12.226 5.337 1.00 85.38 88 SER A N 1
ATOM 617 C CA . SER A 1 88 ? 4.187 -10.833 5.097 1.00 85.38 88 SER A CA 1
ATOM 618 C C . SER A 1 88 ? 2.660 -10.623 5.068 1.00 85.38 88 SER A C 1
ATOM 620 O O . SER A 1 88 ? 2.187 -9.498 5.218 1.00 85.38 88 SER A O 1
ATOM 622 N N . CYS A 1 89 ? 1.883 -11.693 4.861 1.00 88.75 89 CYS A N 1
ATOM 623 C CA . CYS A 1 89 ? 0.416 -11.689 4.836 1.00 88.75 89 CYS A CA 1
ATOM 624 C C . CYS A 1 89 ? -0.248 -12.302 6.081 1.00 88.75 89 CYS A C 1
ATOM 626 O O . CYS A 1 89 ? -1.479 -12.294 6.195 1.00 88.75 89 CYS A O 1
ATOM 628 N N . LYS A 1 90 ? 0.545 -12.806 7.030 1.00 88.00 90 LYS A N 1
ATOM 629 C CA . LYS A 1 90 ? 0.092 -13.265 8.348 1.00 88.00 90 LYS A CA 1
ATOM 630 C C . LYS A 1 90 ? 0.075 -12.077 9.315 1.00 88.00 90 LYS A C 1
ATOM 632 O O . LYS A 1 90 ? 0.767 -11.083 9.103 1.00 88.00 90 LYS A O 1
ATOM 637 N N . ARG A 1 91 ? -0.723 -12.150 10.386 1.00 87.38 91 ARG A N 1
ATOM 638 C CA . ARG A 1 91 ? -0.608 -11.186 11.493 1.00 87.38 91 ARG A CA 1
ATOM 639 C C . ARG A 1 91 ? 0.716 -11.414 12.211 1.00 87.38 91 ARG A C 1
ATOM 641 O O . ARG A 1 91 ? 0.968 -12.522 12.680 1.00 87.38 91 ARG A O 1
ATOM 648 N N . CYS A 1 92 ? 1.505 -10.357 12.350 1.00 88.75 92 CYS A N 1
ATOM 649 C CA . CYS A 1 92 ? 2.752 -10.389 13.098 1.00 88.75 92 CYS A CA 1
ATOM 650 C C . CYS A 1 92 ? 2.698 -9.406 14.266 1.00 88.75 92 CYS A C 1
ATOM 652 O O . CYS A 1 92 ? 2.194 -8.287 14.123 1.00 88.75 92 CYS A O 1
ATOM 654 N N . CYS A 1 93 ? 3.217 -9.827 15.417 1.00 90.62 93 CYS A N 1
ATOM 655 C CA . CYS A 1 93 ? 3.392 -8.955 16.574 1.00 90.62 93 CYS A CA 1
ATOM 656 C C . CYS A 1 93 ? 4.839 -9.023 17.066 1.00 90.62 93 CYS A C 1
ATOM 658 O O . CYS A 1 93 ? 5.603 -9.930 16.733 1.00 90.62 93 CYS A O 1
ATOM 660 N N . LYS A 1 94 ? 5.202 -8.023 17.858 1.00 91.69 94 LYS A N 1
ATOM 661 C CA . LYS A 1 94 ? 6.522 -7.810 18.433 1.00 91.69 94 LYS A CA 1
ATOM 662 C C . LYS A 1 94 ? 6.346 -7.557 19.923 1.00 91.69 94 LYS A C 1
ATOM 664 O O . LYS A 1 94 ? 5.591 -6.665 20.307 1.00 91.69 94 LYS A O 1
ATOM 669 N N . ASP A 1 95 ? 7.049 -8.315 20.754 1.00 90.62 95 ASP A N 1
ATOM 670 C CA . ASP A 1 95 ? 7.127 -8.019 22.183 1.00 90.62 95 ASP A CA 1
ATOM 671 C C . ASP A 1 95 ? 8.062 -6.825 22.399 1.00 90.62 95 ASP A C 1
ATOM 673 O O . ASP A 1 95 ? 9.242 -6.889 22.060 1.00 90.62 95 ASP A O 1
ATOM 677 N N . THR A 1 96 ? 7.534 -5.719 22.922 1.00 85.38 96 THR A N 1
ATOM 678 C CA . THR A 1 96 ? 8.305 -4.509 23.245 1.00 85.38 96 THR A CA 1
ATOM 679 C C . THR A 1 96 ? 9.069 -4.601 24.564 1.00 85.38 96 THR A C 1
ATOM 681 O O . THR A 1 96 ? 9.945 -3.773 24.796 1.00 85.38 96 THR A O 1
ATOM 684 N N . SER A 1 97 ? 8.760 -5.586 25.409 1.00 84.00 97 SER A N 1
ATOM 685 C CA . SER A 1 97 ? 9.425 -5.828 26.697 1.00 84.00 97 SER A CA 1
ATOM 686 C C . SER A 1 97 ? 10.669 -6.713 26.559 1.00 84.00 97 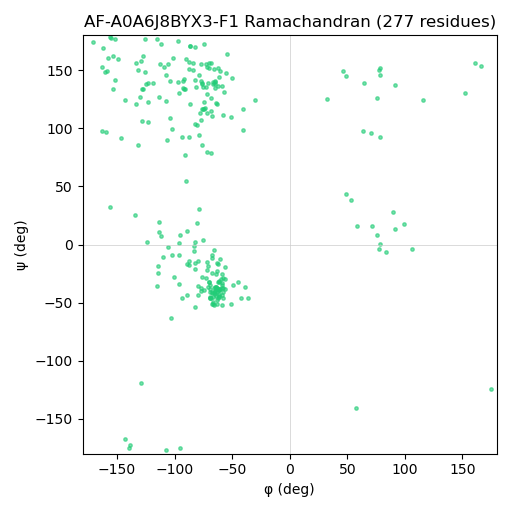SER A C 1
ATOM 688 O O . SER A 1 97 ? 11.484 -6.787 27.477 1.00 84.00 97 SER A O 1
ATOM 690 N N . ALA A 1 98 ? 10.837 -7.381 25.414 1.00 83.25 98 ALA A N 1
ATOM 691 C CA . ALA A 1 98 ? 11.973 -8.249 25.137 1.00 83.25 98 ALA A CA 1
ATOM 692 C C . ALA A 1 98 ? 13.251 -7.462 24.789 1.00 83.25 98 ALA A C 1
ATOM 694 O O . ALA A 1 98 ? 13.228 -6.520 23.997 1.00 83.25 98 ALA A O 1
ATOM 695 N N . THR A 1 99 ? 14.404 -7.927 25.287 1.00 79.75 99 THR A N 1
ATOM 696 C CA . THR A 1 99 ? 15.735 -7.325 25.051 1.00 79.75 99 THR A CA 1
ATOM 697 C C . THR A 1 99 ? 16.130 -7.244 23.568 1.00 79.75 99 THR A C 1
ATOM 699 O O . THR A 1 99 ? 16.923 -6.389 23.185 1.00 79.75 99 THR A O 1
ATOM 702 N N . SER A 1 100 ? 15.575 -8.117 22.719 1.00 79.19 100 SER A N 1
ATOM 703 C CA . SER A 1 100 ? 15.713 -8.068 21.258 1.00 79.19 100 SER A CA 1
ATOM 704 C C . SER A 1 100 ? 14.332 -8.224 20.609 1.00 79.19 100 SER A C 1
ATOM 706 O O . SER A 1 100 ? 13.922 -9.343 20.277 1.00 79.19 100 SER A O 1
ATOM 708 N N . PRO A 1 101 ? 13.576 -7.124 20.455 1.00 81.19 101 PRO A N 1
ATOM 709 C CA . PRO A 1 101 ? 12.148 -7.186 20.183 1.00 81.19 101 PRO A CA 1
ATOM 710 C C . PRO A 1 101 ? 11.898 -7.495 18.699 1.00 81.19 101 PRO A C 1
ATOM 712 O O . PRO A 1 101 ? 11.892 -6.612 17.835 1.00 81.19 101 PRO A O 1
ATOM 715 N N . THR A 1 102 ? 11.723 -8.782 18.406 1.00 85.81 102 THR A N 1
ATOM 716 C CA . THR A 1 102 ? 11.612 -9.338 17.049 1.00 85.81 102 THR A CA 1
ATOM 717 C C . THR A 1 102 ? 10.151 -9.396 16.609 1.00 85.81 102 THR A C 1
ATOM 719 O O . THR A 1 102 ? 9.272 -9.683 17.415 1.00 85.81 102 THR A O 1
ATOM 722 N N . CYS A 1 103 ? 9.885 -9.118 15.332 1.00 88.81 103 CYS A N 1
ATOM 723 C CA . CYS A 1 103 ? 8.554 -9.269 14.747 1.00 88.81 103 CYS A CA 1
ATOM 724 C C . CYS A 1 103 ? 8.366 -10.706 14.249 1.00 88.81 103 CYS A C 1
ATOM 726 O O . CYS A 1 103 ? 9.128 -11.143 13.387 1.00 88.81 103 CYS A O 1
ATOM 728 N N . SER A 1 104 ? 7.368 -11.426 14.761 1.00 87.69 104 SER A N 1
ATOM 729 C CA . SER A 1 104 ? 7.087 -12.816 14.379 1.00 87.69 104 SER A CA 1
ATOM 730 C C . SER A 1 104 ? 5.606 -13.040 14.070 1.00 87.69 104 SER A C 1
ATOM 732 O O . SER A 1 104 ? 4.727 -12.356 14.601 1.00 87.69 104 SER A O 1
ATOM 734 N N . ALA A 1 105 ? 5.324 -13.991 13.175 1.00 87.00 105 ALA A N 1
ATOM 735 C CA . ALA A 1 105 ? 3.964 -14.352 12.791 1.00 87.00 105 ALA A CA 1
ATOM 736 C C . ALA A 1 105 ? 3.259 -15.101 13.931 1.00 87.00 105 ALA A C 1
ATOM 738 O O . ALA A 1 105 ? 3.776 -16.092 14.449 1.00 87.00 105 ALA A O 1
ATOM 739 N N . ILE A 1 106 ? 2.055 -14.660 14.299 1.00 79.81 106 ILE A N 1
ATOM 740 C CA . ILE A 1 106 ? 1.258 -15.295 15.353 1.00 79.81 106 ILE A CA 1
ATOM 741 C C . ILE A 1 106 ? 0.136 -16.115 14.736 1.00 79.81 106 ILE A C 1
ATOM 743 O O . ILE A 1 106 ? -0.860 -15.584 14.248 1.00 79.81 106 ILE A O 1
ATOM 747 N N . ASN A 1 107 ? 0.316 -17.431 14.859 1.00 72.75 107 ASN A N 1
ATOM 748 C CA . ASN A 1 107 ? -0.567 -18.493 14.392 1.00 72.75 107 ASN A CA 1
ATOM 749 C C . ASN A 1 107 ? -0.717 -18.563 12.857 1.00 72.75 107 ASN A C 1
ATOM 751 O O . ASN A 1 107 ? -0.837 -17.563 12.152 1.00 72.75 107 ASN A O 1
ATOM 755 N N . GLN A 1 108 ? -0.727 -19.782 12.316 1.00 65.25 108 GLN A N 1
ATOM 756 C CA . GLN A 1 108 ? -0.732 -20.007 10.868 1.00 65.25 108 GLN A CA 1
ATOM 757 C C . GLN A 1 108 ? -2.072 -19.668 10.202 1.00 65.25 108 GLN A C 1
ATOM 759 O O . GLN A 1 108 ? -2.109 -19.535 8.988 1.00 65.25 108 GLN A O 1
ATOM 764 N N . THR A 1 109 ? -3.158 -19.504 10.963 1.00 67.94 109 THR A N 1
ATOM 765 C CA . THR A 1 109 ? -4.509 -19.223 10.441 1.00 67.94 109 THR A CA 1
ATOM 766 C C . THR A 1 109 ? -4.885 -17.735 10.438 1.00 67.94 109 THR A C 1
ATOM 768 O O . THR A 1 109 ? -5.911 -17.354 9.875 1.00 67.94 109 THR A O 1
ATOM 771 N N . ALA A 1 110 ? -4.079 -16.863 11.054 1.00 74.25 110 ALA A N 1
ATOM 772 C CA . ALA A 1 110 ? -4.456 -15.480 11.352 1.00 74.25 110 ALA A CA 1
ATOM 773 C C . ALA A 1 110 ? -4.095 -14.480 10.232 1.00 74.25 110 ALA A C 1
ATOM 775 O O . ALA A 1 110 ? -3.445 -13.458 10.472 1.00 74.25 110 ALA A O 1
ATOM 776 N N . PHE A 1 111 ? -4.542 -14.732 9.002 1.00 82.00 111 PHE A N 1
ATOM 777 C CA . PHE A 1 111 ? -4.186 -13.931 7.823 1.00 82.00 111 PHE A CA 1
ATOM 778 C C . PHE A 1 111 ? -4.834 -12.539 7.758 1.00 82.00 111 PHE A C 1
ATOM 780 O O . PHE A 1 111 ? -5.912 -12.281 8.307 1.00 82.00 111 PHE A O 1
ATOM 787 N N . HIS A 1 112 ? -4.179 -11.625 7.044 1.00 82.75 112 HIS A N 1
ATOM 788 C CA . HIS A 1 112 ? -4.797 -10.390 6.572 1.00 82.75 112 HIS A CA 1
ATOM 789 C C . HIS A 1 112 ? -5.798 -10.661 5.437 1.00 82.75 112 HIS A C 1
ATOM 791 O O . HIS A 1 112 ? -5.657 -11.631 4.700 1.00 82.75 112 HIS A O 1
ATOM 797 N N . GLN A 1 113 ? -6.806 -9.790 5.300 1.00 83.06 113 GLN A N 1
ATOM 798 C CA . GLN A 1 113 ? -7.732 -9.835 4.161 1.00 83.06 113 GLN A CA 1
ATOM 799 C C . GLN A 1 113 ? -6.996 -9.595 2.836 1.00 83.06 113 GLN A C 1
ATOM 801 O O . GLN A 1 113 ? -5.990 -8.877 2.795 1.00 83.06 113 GLN A O 1
ATOM 806 N N . ASP A 1 114 ? -7.551 -10.173 1.773 1.00 87.75 114 ASP A N 1
ATOM 807 C CA . ASP A 1 114 ? -7.052 -10.052 0.408 1.00 87.75 114 ASP A CA 1
ATOM 808 C C . ASP A 1 114 ? -6.937 -8.581 -0.034 1.00 87.75 114 ASP A C 1
ATOM 810 O O . ASP A 1 114 ? -7.693 -7.710 0.401 1.00 87.75 114 ASP A O 1
ATOM 814 N N . GLY A 1 115 ? -5.947 -8.293 -0.881 1.00 83.94 115 GLY A N 1
ATOM 815 C CA . GLY A 1 115 ? -5.643 -6.948 -1.378 1.00 83.94 115 GLY A CA 1
ATOM 816 C C . GLY A 1 115 ? -4.777 -6.084 -0.451 1.00 83.94 115 GLY A C 1
ATOM 817 O O . GLY A 1 115 ? -4.342 -5.011 -0.867 1.00 83.94 115 GLY A O 1
ATOM 818 N N . ARG A 1 116 ? -4.460 -6.522 0.780 1.00 84.44 116 ARG A N 1
ATOM 819 C CA . ARG A 1 116 ? -3.500 -5.795 1.636 1.00 84.44 116 ARG A CA 1
ATOM 820 C C . ARG A 1 116 ? -2.095 -5.827 1.004 1.00 84.44 116 ARG A C 1
ATOM 822 O O . ARG A 1 116 ? -1.672 -6.911 0.603 1.00 84.44 116 ARG A O 1
ATOM 829 N N . PRO A 1 117 ? -1.351 -4.706 0.937 1.00 85.75 117 PRO A N 1
ATOM 830 C CA . PRO A 1 117 ? 0.015 -4.721 0.425 1.00 85.75 117 PRO A CA 1
ATOM 831 C C . PRO A 1 117 ? 0.948 -5.540 1.329 1.00 85.75 117 PRO A C 1
ATOM 833 O O . PRO A 1 117 ? 0.864 -5.462 2.557 1.00 85.75 117 PRO A O 1
ATOM 836 N N . CYS A 1 118 ? 1.846 -6.295 0.703 1.00 87.69 118 CYS A N 1
ATOM 837 C CA . CYS A 1 118 ? 2.918 -7.078 1.316 1.00 87.69 118 CYS A CA 1
ATOM 838 C C . CYS A 1 118 ? 4.277 -6.701 0.695 1.00 87.69 118 CYS A C 1
ATOM 840 O O . CYS A 1 118 ? 4.341 -5.881 -0.218 1.00 87.69 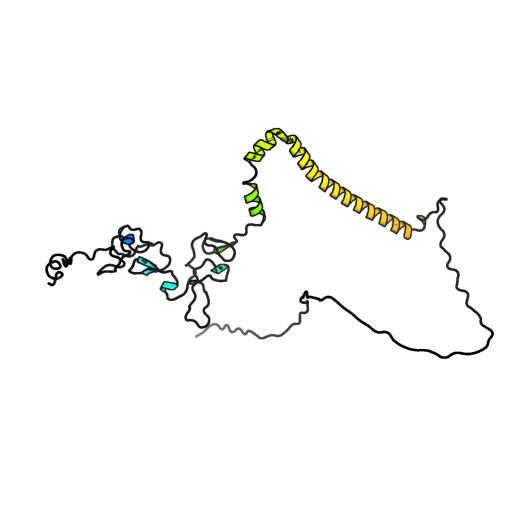118 CYS A O 1
ATOM 842 N N . THR A 1 119 ? 5.371 -7.287 1.191 1.00 84.94 119 THR A N 1
ATOM 843 C CA . THR A 1 119 ? 6.767 -6.930 0.844 1.00 84.94 119 THR A CA 1
ATOM 844 C C . THR A 1 119 ? 7.068 -6.830 -0.655 1.00 84.94 119 THR A C 1
ATOM 846 O O . THR A 1 119 ? 7.853 -5.971 -1.053 1.00 84.94 119 THR A O 1
ATOM 849 N N . VAL A 1 120 ? 6.440 -7.671 -1.482 1.00 86.12 120 VAL A N 1
ATOM 850 C CA . VAL A 1 120 ? 6.623 -7.716 -2.947 1.00 86.12 120 VAL A CA 1
ATOM 851 C C . VAL A 1 120 ? 5.318 -7.556 -3.740 1.00 86.12 120 VAL A C 1
ATOM 853 O O . VAL A 1 120 ? 5.330 -7.592 -4.971 1.00 86.12 120 VAL A O 1
ATOM 856 N N . GLY A 1 121 ? 4.176 -7.355 -3.076 1.00 87.62 121 GLY A N 1
ATOM 857 C CA . GLY A 1 121 ? 2.914 -7.207 -3.795 1.00 87.62 121 GLY A CA 1
ATOM 858 C C . GLY A 1 121 ? 1.649 -7.094 -2.953 1.00 87.62 121 GLY A C 1
ATOM 859 O O . GLY A 1 121 ? 1.555 -6.196 -2.119 1.00 87.62 121 GLY A O 1
ATOM 860 N N . TYR A 1 122 ? 0.665 -7.967 -3.187 1.00 89.88 122 TYR A N 1
ATOM 861 C CA . TYR A 1 122 ? -0.602 -8.009 -2.449 1.00 89.88 122 TYR A CA 1
ATOM 862 C C . TYR A 1 122 ? -0.897 -9.393 -1.861 1.00 89.88 122 TYR A C 1
ATOM 864 O O . TYR A 1 122 ? -0.551 -10.432 -2.420 1.00 89.88 122 TYR A O 1
ATOM 872 N N . CYS A 1 123 ? -1.582 -9.411 -0.722 1.00 89.12 123 CYS A N 1
ATOM 873 C CA . CYS A 1 123 ? -2.043 -10.637 -0.090 1.00 89.12 123 CYS A CA 1
ATOM 874 C C . CYS A 1 123 ? -3.247 -11.230 -0.824 1.00 89.12 123 CYS A C 1
ATOM 876 O O . CYS A 1 123 ? -4.195 -10.512 -1.145 1.00 89.12 123 CYS A O 1
ATOM 878 N N . LYS A 1 124 ? -3.235 -12.548 -1.031 1.00 89.12 124 LYS A N 1
ATOM 879 C CA . LYS A 1 124 ? -4.389 -13.332 -1.482 1.00 89.12 124 LYS A CA 1
ATOM 880 C C . LYS A 1 124 ? -4.372 -14.692 -0.792 1.00 89.12 124 LYS A C 1
ATOM 882 O O . LYS A 1 124 ? -3.367 -15.397 -0.870 1.00 89.12 124 LYS A O 1
ATOM 887 N N . GLN A 1 125 ? -5.455 -15.050 -0.103 1.00 85.62 125 GLN A N 1
ATOM 888 C CA . GLN A 1 125 ? -5.590 -16.311 0.644 1.00 85.62 125 GLN A CA 1
ATOM 889 C C . GLN A 1 125 ? -4.379 -16.588 1.559 1.00 85.62 125 GLN A C 1
ATOM 891 O O . GLN A 1 125 ? -3.832 -17.687 1.599 1.00 85.62 125 GLN A O 1
ATOM 896 N N . GLY A 1 126 ? -3.909 -15.549 2.256 1.00 82.31 126 GLY A N 1
ATOM 897 C CA . GLY A 1 126 ? -2.782 -15.646 3.187 1.00 82.31 126 GLY A CA 1
ATOM 898 C C . GLY A 1 126 ? -1.380 -15.695 2.569 1.00 82.31 126 GLY A C 1
ATOM 899 O O . GLY A 1 126 ? -0.406 -15.642 3.317 1.00 82.31 126 GLY A O 1
ATOM 900 N N . THR A 1 127 ? -1.256 -15.729 1.240 1.00 85.75 127 THR A N 1
ATOM 901 C CA . THR A 1 127 ? 0.032 -15.727 0.524 1.00 85.75 127 THR A CA 1
ATOM 902 C C . THR A 1 127 ? 0.309 -14.352 -0.088 1.00 85.75 127 THR A C 1
ATOM 904 O O . THR A 1 127 ? -0.606 -13.709 -0.605 1.00 85.75 127 THR A O 1
ATOM 907 N N . CYS A 1 128 ? 1.562 -13.890 -0.042 1.00 87.81 128 CYS A N 1
ATOM 908 C CA . CYS A 1 128 ? 1.989 -12.681 -0.750 1.00 87.81 128 CYS A CA 1
ATOM 909 C C . CYS A 1 128 ? 2.189 -13.009 -2.237 1.00 87.81 128 CYS A C 1
ATOM 911 O O . CYS A 1 128 ? 3.078 -13.784 -2.587 1.00 87.81 128 CYS A O 1
ATOM 913 N N . ILE A 1 129 ? 1.348 -12.445 -3.103 1.00 87.00 129 ILE A N 1
ATOM 914 C CA . ILE A 1 129 ? 1.479 -12.535 -4.559 1.00 87.00 129 ILE A CA 1
ATOM 915 C C . ILE A 1 129 ? 2.202 -11.282 -5.038 1.00 87.00 129 ILE A C 1
ATOM 917 O O . ILE A 1 129 ? 1.804 -10.171 -4.689 1.00 87.00 129 ILE A O 1
ATOM 921 N N . ASN A 1 130 ? 3.243 -11.450 -5.853 1.00 83.88 130 ASN A N 1
ATOM 922 C CA . ASN A 1 130 ? 3.960 -10.325 -6.440 1.00 83.88 130 ASN A CA 1
ATOM 923 C C . ASN A 1 130 ? 3.011 -9.426 -7.248 1.00 83.88 130 ASN A C 1
ATOM 925 O O . ASN A 1 130 ? 2.290 -9.903 -8.124 1.00 83.88 130 ASN A O 1
ATOM 929 N N . SER A 1 131 ? 3.068 -8.115 -7.009 1.00 72.06 131 SER A N 1
ATOM 930 C CA . SER A 1 131 ? 2.281 -7.128 -7.766 1.00 72.06 131 SER A CA 1
ATOM 931 C C . SER A 1 131 ? 2.924 -6.750 -9.100 1.00 72.06 131 SER A C 1
ATOM 933 O O . SER A 1 131 ? 2.406 -5.846 -9.748 1.00 72.06 131 SER A O 1
ATOM 935 N N . ASP A 1 132 ? 4.060 -7.362 -9.462 1.00 67.44 132 ASP A N 1
ATOM 936 C CA . ASP A 1 132 ? 4.981 -6.939 -10.524 1.00 67.44 132 ASP A CA 1
ATOM 937 C C . ASP A 1 132 ? 4.256 -6.427 -11.784 1.00 67.44 132 ASP A C 1
ATOM 939 O O . ASP A 1 132 ? 3.880 -7.223 -12.655 1.00 67.44 132 ASP A O 1
ATOM 943 N N . PRO A 1 133 ? 4.118 -5.093 -11.959 1.00 59.28 133 PRO A N 1
ATOM 944 C CA . PRO A 1 133 ? 3.727 -4.542 -13.235 1.00 59.28 133 PRO A CA 1
ATOM 945 C C . PRO A 1 133 ? 4.981 -4.621 -14.097 1.00 59.28 133 PRO A C 1
ATOM 947 O O . PRO A 1 133 ? 5.773 -3.677 -14.161 1.00 59.28 133 PRO A O 1
ATOM 950 N N . SER A 1 134 ? 5.177 -5.787 -14.720 1.00 55.06 134 SER A N 1
ATOM 951 C CA . SER A 1 134 ? 6.159 -6.004 -15.783 1.00 55.06 134 SER A CA 1
ATOM 952 C C . SER A 1 134 ? 6.114 -4.772 -16.678 1.00 55.06 134 SER A C 1
ATOM 954 O O . SER A 1 134 ? 5.044 -4.495 -17.206 1.00 55.06 134 SER A O 1
ATOM 956 N N . TYR A 1 135 ? 7.212 -4.008 -16.774 1.00 61.91 135 TYR A N 1
ATOM 957 C CA . TYR A 1 135 ? 7.239 -2.570 -17.132 1.00 61.91 135 TYR A CA 1
ATOM 958 C C . TYR A 1 135 ? 6.254 -2.126 -18.232 1.00 61.91 135 TYR A C 1
ATOM 960 O O . TYR A 1 135 ? 5.660 -1.055 -18.153 1.00 61.91 135 TYR A O 1
ATOM 968 N N . ILE A 1 136 ? 6.064 -3.004 -19.213 1.00 65.00 136 ILE A N 1
ATOM 969 C CA . ILE A 1 136 ? 5.010 -3.072 -20.231 1.00 65.00 136 ILE A CA 1
ATOM 970 C C . ILE A 1 136 ? 3.605 -2.631 -19.749 1.00 65.00 136 ILE A C 1
ATOM 972 O O . ILE A 1 136 ? 2.978 -1.833 -20.436 1.00 65.00 136 ILE A O 1
ATOM 976 N N . SER A 1 137 ? 3.107 -3.071 -18.586 1.00 58.34 137 SER A N 1
ATOM 977 C CA . SER A 1 137 ? 1.750 -2.725 -18.111 1.00 58.34 137 SER A CA 1
ATOM 978 C C . SER A 1 137 ? 1.580 -1.217 -17.903 1.00 58.34 137 SER A C 1
ATOM 980 O O . SER A 1 137 ? 0.572 -0.654 -18.305 1.00 58.34 137 SER A O 1
ATOM 982 N N . ARG A 1 138 ? 2.616 -0.534 -17.394 1.00 59.56 138 ARG A N 1
ATOM 983 C CA . ARG A 1 138 ? 2.609 0.932 -17.243 1.00 59.56 138 ARG A CA 1
ATOM 984 C C . ARG A 1 138 ? 2.718 1.676 -18.573 1.00 59.56 138 ARG A C 1
ATOM 986 O O . ARG A 1 138 ? 2.355 2.844 -18.635 1.00 59.56 138 ARG A O 1
ATOM 993 N N . PHE A 1 139 ? 3.242 1.029 -19.616 1.00 63.69 139 PHE A N 1
ATOM 994 C CA . PHE A 1 139 ? 3.198 1.582 -20.967 1.00 63.69 139 PHE A CA 1
ATOM 995 C C . PHE A 1 139 ? 1.803 1.422 -21.581 1.00 63.69 139 PHE A C 1
ATOM 997 O O . PHE A 1 139 ? 1.353 2.352 -22.237 1.00 63.69 139 PHE A O 1
ATOM 1004 N N . PHE A 1 140 ? 1.097 0.312 -21.332 1.00 63.53 140 PHE A N 1
ATOM 1005 C CA . PHE A 1 140 ? -0.261 0.118 -21.852 1.00 63.53 140 PHE A CA 1
ATOM 1006 C C . PHE A 1 140 ? -1.331 0.939 -21.120 1.00 63.53 140 PHE A C 1
ATOM 1008 O O . PHE A 1 140 ? -2.132 1.566 -21.804 1.00 63.53 140 PHE A O 1
ATOM 1015 N N . ASP A 1 141 ? -1.268 1.095 -19.791 1.00 61.62 141 ASP A N 1
ATOM 1016 C CA . ASP A 1 141 ? -2.192 1.977 -19.043 1.00 61.62 141 ASP A CA 1
ATOM 1017 C C . ASP A 1 141 ? -2.176 3.437 -19.564 1.00 61.62 141 ASP A C 1
ATOM 1019 O O . ASP A 1 141 ? -3.178 4.150 -19.500 1.00 61.62 141 ASP A O 1
ATOM 1023 N N . LEU A 1 142 ? -1.030 3.884 -20.099 1.00 58.25 142 LEU A N 1
ATOM 1024 C CA . LEU A 1 142 ? -0.842 5.202 -20.719 1.00 58.25 142 LEU A CA 1
ATOM 1025 C C . LEU A 1 142 ? -1.184 5.246 -22.217 1.00 58.25 142 LEU A C 1
ATOM 1027 O O . LEU A 1 142 ? -1.346 6.338 -22.755 1.00 58.25 142 LEU A O 1
ATOM 1031 N N . ILE A 1 143 ? -1.265 4.102 -22.900 1.00 62.31 143 ILE A N 1
ATOM 1032 C CA . ILE A 1 143 ? -1.633 4.011 -24.323 1.00 62.31 143 ILE A CA 1
ATOM 1033 C C . ILE A 1 143 ? -3.153 3.866 -24.461 1.00 62.31 143 ILE A C 1
ATOM 1035 O O . ILE A 1 143 ? -3.758 4.588 -25.249 1.00 62.31 143 ILE A O 1
ATOM 1039 N N . ASP A 1 144 ? -3.785 3.025 -23.641 1.00 61.69 144 ASP A N 1
ATOM 1040 C CA . ASP A 1 144 ? -5.228 2.760 -23.706 1.00 61.69 144 ASP A CA 1
ATOM 1041 C C . ASP A 1 144 ? -6.072 4.023 -23.453 1.00 61.69 144 ASP A C 1
ATOM 1043 O O . ASP A 1 144 ? -7.129 4.193 -24.060 1.00 61.69 144 ASP A O 1
ATOM 1047 N N . GLN A 1 145 ? -5.589 4.957 -22.621 1.00 59.06 145 GLN A N 1
ATOM 1048 C CA . GLN A 1 145 ? -6.276 6.232 -22.366 1.00 59.06 145 GLN A CA 1
ATOM 1049 C C . GLN A 1 145 ? -6.026 7.321 -23.423 1.00 59.06 145 GLN A C 1
ATOM 1051 O O . GLN A 1 145 ? -6.748 8.317 -23.436 1.00 59.06 145 GLN A O 1
ATOM 1056 N N . ILE A 1 146 ? -5.009 7.197 -24.285 1.00 61.84 146 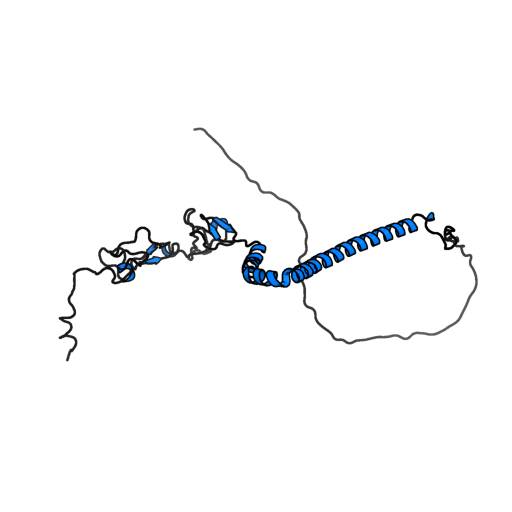ILE A N 1
ATOM 1057 C CA . ILE A 1 146 ? -4.506 8.345 -25.064 1.00 61.84 146 ILE A CA 1
ATOM 1058 C C . ILE A 1 146 ? -4.976 8.369 -26.525 1.00 61.84 146 ILE A C 1
ATOM 1060 O O . ILE A 1 146 ? -4.708 9.345 -27.229 1.00 61.84 146 ILE A O 1
ATOM 1064 N N . SER A 1 147 ? -5.619 7.299 -27.022 1.00 60.66 147 SER A N 1
ATOM 1065 C CA . SER A 1 147 ? -5.569 7.043 -28.469 1.00 60.66 147 SER A CA 1
ATOM 1066 C C . SER A 1 147 ? -6.691 6.220 -29.125 1.00 60.66 147 SER A C 1
ATOM 1068 O O . SER A 1 147 ? -6.406 5.559 -30.122 1.00 60.66 147 SER A O 1
ATOM 1070 N N . PHE A 1 148 ? -7.947 6.270 -28.665 1.00 61.12 148 PHE A N 1
ATOM 1071 C CA . PHE A 1 148 ? -9.071 5.712 -29.447 1.00 61.12 148 PHE A CA 1
ATOM 1072 C C . PHE A 1 148 ? -9.908 6.788 -30.151 1.00 61.12 148 PHE A C 1
ATOM 1074 O O . PHE A 1 148 ? -9.866 6.849 -31.378 1.00 61.12 148 PHE A O 1
ATOM 1081 N N . ASP A 1 149 ? -10.569 7.700 -29.436 1.00 63.75 149 ASP A N 1
ATOM 1082 C CA . ASP A 1 149 ? -11.472 8.676 -30.078 1.00 63.75 149 ASP A CA 1
ATOM 1083 C C . ASP A 1 149 ? -10.732 9.721 -30.934 1.00 63.75 149 ASP A C 1
ATOM 1085 O O . ASP A 1 149 ? -11.080 9.953 -32.093 1.00 63.75 149 ASP A O 1
ATOM 1089 N N . PHE A 1 150 ? -9.643 10.300 -30.412 1.00 63.25 150 PHE A N 1
ATOM 1090 C CA . PHE A 1 150 ? -8.818 11.263 -31.158 1.00 63.25 150 PHE A CA 1
ATOM 1091 C C . PHE A 1 150 ? -8.148 10.630 -32.389 1.00 63.25 150 PHE A C 1
ATOM 1093 O O . PHE A 1 150 ? -8.050 11.257 -33.443 1.00 63.25 150 PHE A O 1
ATOM 1100 N N . ILE A 1 151 ? -7.724 9.366 -32.278 1.00 63.31 151 ILE A N 1
ATOM 1101 C CA . ILE A 1 151 ? -7.163 8.600 -33.397 1.00 63.31 151 ILE A CA 1
ATOM 1102 C C . ILE A 1 151 ? -8.242 8.275 -34.431 1.00 63.31 151 ILE A C 1
ATOM 1104 O O . ILE A 1 151 ? -8.011 8.489 -35.620 1.00 63.31 151 ILE A O 1
ATOM 1108 N N . ALA A 1 152 ? -9.425 7.818 -34.015 1.00 62.34 152 ALA A N 1
ATOM 1109 C CA . ALA A 1 152 ? -10.518 7.507 -34.931 1.00 62.34 152 ALA A CA 1
ATOM 1110 C C . ALA A 1 152 ? -10.927 8.730 -35.770 1.00 62.34 152 ALA A C 1
ATOM 1112 O O . ALA A 1 152 ? -11.184 8.597 -36.968 1.00 62.34 152 ALA A O 1
ATOM 1113 N N . GLU A 1 153 ? -10.918 9.926 -35.178 1.00 66.00 153 GLU A N 1
ATOM 1114 C CA . GLU A 1 153 ? -11.231 11.171 -35.883 1.00 66.00 153 GLU A CA 1
ATOM 1115 C C . GLU A 1 153 ? -10.066 11.664 -36.771 1.00 66.00 153 GLU A C 1
ATOM 1117 O O . GLU A 1 153 ? -10.278 12.066 -37.919 1.00 66.00 153 GLU A O 1
ATOM 1122 N N . ALA A 1 154 ? -8.816 11.557 -36.301 1.00 61.22 154 ALA A N 1
ATOM 1123 C CA . ALA A 1 154 ? -7.628 11.968 -37.058 1.00 61.22 154 ALA A CA 1
ATOM 1124 C C . ALA A 1 154 ? -7.335 11.070 -38.277 1.00 61.22 154 ALA A C 1
ATOM 1126 O O . ALA A 1 154 ? -6.952 11.565 -39.344 1.00 61.22 154 ALA A O 1
ATOM 1127 N N . PHE A 1 155 ? -7.541 9.754 -38.159 1.00 63.34 155 PHE A N 1
ATOM 1128 C CA . PHE A 1 155 ? -7.325 8.821 -39.268 1.00 63.34 155 PHE A CA 1
ATOM 1129 C C . PHE A 1 155 ? -8.373 8.985 -40.378 1.00 63.34 155 PHE A C 1
ATOM 1131 O O . PHE A 1 155 ? -8.011 8.842 -41.543 1.00 63.34 155 PHE A O 1
ATOM 1138 N N . LYS A 1 156 ? -9.629 9.355 -40.075 1.00 66.69 156 LYS A N 1
ATOM 1139 C CA . LYS A 1 156 ? -10.688 9.538 -41.096 1.00 66.69 156 LYS A CA 1
ATOM 1140 C C . LYS A 1 156 ? -10.355 10.577 -42.168 1.00 66.69 156 LYS A C 1
ATOM 1142 O O . LYS A 1 156 ? -10.770 10.410 -43.310 1.00 66.69 156 LYS A O 1
ATOM 1147 N N . THR A 1 157 ? -9.646 11.651 -41.816 1.00 71.12 157 THR A N 1
ATOM 1148 C CA . THR A 1 157 ? -9.408 12.783 -42.733 1.00 71.12 157 THR A CA 1
ATOM 1149 C C . THR A 1 157 ? -8.032 12.766 -43.392 1.00 71.12 157 THR A C 1
ATOM 1151 O O . THR A 1 157 ? -7.890 13.273 -44.501 1.00 71.12 157 THR A O 1
ATOM 1154 N N . ASN A 1 158 ? -7.016 12.180 -42.745 1.00 71.31 158 ASN A N 1
ATOM 1155 C CA . ASN A 1 158 ? -5.620 12.267 -43.196 1.00 71.31 158 ASN A CA 1
ATOM 1156 C C . ASN A 1 158 ? -4.866 10.918 -43.178 1.00 71.31 158 ASN A C 1
ATOM 1158 O O . ASN A 1 158 ? -3.635 10.894 -43.120 1.00 71.31 158 ASN A O 1
ATOM 1162 N N . MET A 1 159 ? -5.584 9.788 -43.274 1.00 82.00 159 MET A N 1
ATOM 1163 C CA . MET A 1 159 ? -5.039 8.415 -43.249 1.00 82.00 159 MET A CA 1
ATOM 1164 C C . MET A 1 159 ? -3.752 8.231 -44.073 1.00 82.00 159 MET A C 1
ATOM 1166 O O . MET A 1 159 ? -2.778 7.648 -43.597 1.00 82.00 159 MET A O 1
ATOM 1170 N N . VAL A 1 160 ? -3.737 8.752 -45.305 1.00 83.81 160 VAL A N 1
ATOM 1171 C CA . VAL A 1 160 ? -2.627 8.589 -46.260 1.00 83.81 160 VAL A CA 1
ATOM 1172 C C . VAL A 1 160 ? -1.344 9.259 -45.758 1.00 83.81 160 VAL A C 1
ATOM 1174 O O . VAL A 1 160 ? -0.266 8.677 -45.873 1.00 83.81 160 VAL A O 1
ATOM 1177 N N . ALA A 1 161 ? -1.447 10.444 -45.148 1.00 80.38 161 ALA A N 1
ATOM 1178 C CA . ALA A 1 161 ? -0.295 11.158 -44.602 1.00 80.38 161 ALA A CA 1
ATOM 1179 C C . ALA A 1 161 ? 0.326 10.397 -43.420 1.00 80.38 161 ALA A C 1
ATOM 1181 O O . ALA A 1 161 ? 1.547 10.244 -43.359 1.00 80.38 161 ALA A O 1
ATOM 1182 N N . PHE A 1 162 ? -0.502 9.843 -42.528 1.00 82.00 162 PHE A N 1
ATOM 1183 C CA . PHE A 1 162 ? -0.022 9.008 -41.424 1.00 82.00 162 PHE A CA 1
ATOM 1184 C C . PHE A 1 162 ? 0.659 7.733 -41.927 1.00 82.00 162 PHE A C 1
ATOM 1186 O O . PHE A 1 162 ? 1.781 7.447 -41.511 1.00 82.00 162 PHE A O 1
ATOM 1193 N N . ILE A 1 163 ? 0.045 7.003 -42.865 1.00 84.19 163 ILE A N 1
ATOM 1194 C CA . ILE A 1 163 ? 0.646 5.796 -43.458 1.00 84.19 163 ILE A CA 1
ATOM 1195 C C . ILE A 1 163 ? 1.994 6.124 -44.111 1.00 84.19 163 ILE A C 1
ATOM 1197 O O . ILE A 1 163 ? 2.952 5.373 -43.922 1.00 84.19 163 ILE A O 1
ATOM 1201 N N . GLN A 1 164 ? 2.108 7.255 -44.814 1.00 87.19 164 GLN A N 1
ATOM 1202 C CA . GLN A 1 164 ? 3.366 7.694 -45.419 1.00 87.19 164 GLN A CA 1
ATOM 1203 C C . GLN A 1 164 ? 4.444 7.993 -44.363 1.00 87.19 164 GLN A C 1
ATOM 1205 O O . GLN A 1 164 ? 5.586 7.555 -44.514 1.00 87.19 164 GLN A O 1
ATOM 1210 N N . VAL A 1 165 ? 4.096 8.685 -43.271 1.00 88.00 165 VAL A N 1
ATOM 1211 C CA . VAL A 1 165 ? 5.031 8.992 -42.174 1.00 88.00 165 VAL A CA 1
ATOM 1212 C C . VAL A 1 165 ? 5.469 7.722 -41.440 1.00 88.00 165 VAL A C 1
ATOM 1214 O O . VAL A 1 165 ? 6.670 7.502 -41.292 1.00 88.00 165 VAL A O 1
ATOM 1217 N N . PHE A 1 166 ? 4.541 6.847 -41.039 1.00 85.38 166 PHE A N 1
ATOM 1218 C CA . PHE A 1 166 ? 4.879 5.578 -40.379 1.00 85.38 166 PHE A CA 1
ATOM 1219 C C . PHE A 1 166 ? 5.693 4.653 -41.290 1.00 85.38 166 PHE A C 1
ATOM 1221 O O . PHE A 1 166 ? 6.654 4.033 -40.833 1.00 85.38 166 PHE A O 1
ATOM 1228 N N . SER A 1 167 ? 5.383 4.623 -42.590 1.00 91.69 167 SER A N 1
ATOM 1229 C CA . SER A 1 167 ? 6.194 3.906 -43.576 1.00 91.69 167 SER A CA 1
ATOM 1230 C C . SER A 1 167 ? 7.621 4.444 -43.592 1.00 91.69 167 SER A C 1
ATOM 1232 O O . SER A 1 167 ? 8.554 3.670 -43.412 1.00 91.69 167 SER A O 1
ATOM 1234 N N . LEU A 1 168 ? 7.827 5.757 -43.725 1.00 89.31 168 LEU A N 1
ATOM 1235 C CA . LEU A 1 168 ? 9.175 6.337 -43.717 1.00 89.31 168 LEU A CA 1
ATOM 1236 C C . LEU A 1 168 ? 9.913 6.090 -42.387 1.00 89.31 168 LEU A C 1
ATOM 1238 O O . LEU A 1 168 ? 11.093 5.743 -42.410 1.00 89.31 168 LEU A O 1
ATOM 1242 N N . LEU A 1 169 ? 9.227 6.178 -41.243 1.00 89.81 169 LEU A N 1
ATOM 1243 C CA . LEU A 1 169 ? 9.804 5.897 -39.921 1.00 89.81 169 LEU A CA 1
ATOM 1244 C C . LEU A 1 169 ? 10.246 4.437 -39.733 1.00 89.81 169 LEU A C 1
ATOM 1246 O O . LEU A 1 169 ? 11.145 4.191 -38.935 1.00 89.81 169 LEU A O 1
ATOM 1250 N N . ILE A 1 170 ? 9.663 3.479 -40.459 1.00 91.12 170 ILE A N 1
ATOM 1251 C CA . ILE A 1 170 ? 10.053 2.059 -40.411 1.00 91.12 170 ILE A CA 1
ATOM 1252 C C . ILE A 1 170 ? 11.076 1.738 -41.514 1.00 91.12 170 ILE A C 1
ATOM 1254 O O . ILE A 1 170 ? 12.117 1.129 -41.254 1.00 91.12 170 ILE A O 1
ATOM 1258 N N . TRP A 1 171 ? 10.831 2.194 -42.744 1.00 92.88 171 TRP A N 1
ATOM 1259 C CA . TRP A 1 171 ? 11.679 1.916 -43.903 1.00 92.88 171 TRP A CA 1
ATOM 1260 C C . TRP A 1 171 ? 13.033 2.631 -43.855 1.00 92.88 171 TRP A C 1
ATOM 1262 O O . TRP A 1 171 ? 14.012 2.051 -44.325 1.00 92.88 171 TRP A O 1
ATOM 1272 N N . VAL A 1 172 ? 13.149 3.832 -43.270 1.00 93.12 172 VAL A N 1
ATOM 1273 C CA . VAL A 1 172 ? 14.447 4.527 -43.156 1.00 93.12 172 VAL A CA 1
ATOM 1274 C C . VAL A 1 172 ? 15.401 3.788 -42.200 1.00 93.12 172 VAL A C 1
ATOM 1276 O O . VAL A 1 172 ? 16.505 3.456 -42.639 1.00 93.12 172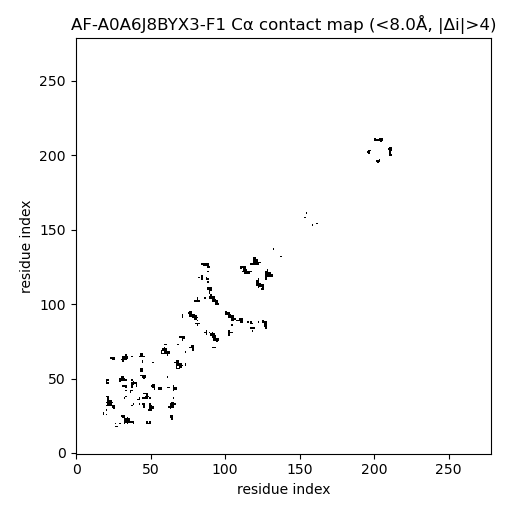 VAL A O 1
ATOM 1279 N N . PRO A 1 173 ? 15.023 3.420 -40.956 1.00 93.12 173 PRO A N 1
ATOM 1280 C CA . PRO A 1 173 ? 15.858 2.576 -40.101 1.00 93.12 173 PRO A CA 1
ATOM 1281 C C . PRO A 1 173 ? 16.173 1.211 -40.714 1.00 93.12 173 PRO A C 1
ATOM 1283 O O . PRO A 1 173 ? 17.330 0.799 -40.674 1.00 93.12 173 PRO A O 1
ATOM 1286 N N . LEU A 1 174 ? 15.199 0.527 -41.331 1.00 89.56 174 LEU A N 1
ATOM 1287 C CA . LEU A 1 174 ? 15.452 -0.754 -42.003 1.00 89.56 174 LEU A CA 1
ATOM 1288 C C . LEU A 1 174 ? 16.452 -0.605 -43.158 1.00 89.56 174 LEU A C 1
ATOM 1290 O O . LEU A 1 174 ? 17.387 -1.399 -43.258 1.00 89.56 174 LEU A O 1
ATOM 1294 N N . SER A 1 175 ? 16.333 0.449 -43.968 1.00 94.00 175 SER A N 1
ATOM 1295 C CA . SER A 1 175 ? 17.290 0.761 -45.038 1.00 94.00 175 SER A CA 1
ATOM 1296 C C . SER A 1 175 ? 18.679 1.070 -44.479 1.00 94.00 175 SER A C 1
ATOM 1298 O O . SER A 1 175 ? 19.672 0.568 -45.000 1.00 94.00 175 SER A O 1
ATOM 1300 N N . CYS A 1 176 ? 18.771 1.812 -43.372 1.00 93.44 176 CYS A N 1
ATOM 1301 C CA . CYS A 1 176 ? 20.028 2.049 -42.661 1.00 93.44 176 CYS A CA 1
ATOM 1302 C C . CYS A 1 176 ? 20.632 0.756 -42.088 1.00 93.44 176 CYS A C 1
ATOM 1304 O O . CYS A 1 176 ? 21.849 0.583 -42.147 1.00 93.44 176 CYS A O 1
ATOM 1306 N N . VAL A 1 177 ? 19.820 -0.174 -41.573 1.00 93.06 177 VAL A N 1
ATOM 1307 C CA . VAL A 1 177 ? 20.270 -1.482 -41.060 1.00 93.06 177 VAL A CA 1
ATOM 1308 C C . VAL A 1 177 ? 20.763 -2.377 -42.196 1.00 93.06 177 VAL A C 1
ATOM 1310 O O . VAL A 1 177 ? 21.852 -2.945 -42.086 1.00 93.06 177 VAL A O 1
ATOM 1313 N N . VAL A 1 178 ? 20.020 -2.466 -43.302 1.00 93.81 178 VAL A N 1
ATOM 1314 C CA . VAL A 1 178 ? 20.422 -3.210 -44.506 1.00 93.81 178 VAL A CA 1
ATOM 1315 C C . VAL A 1 178 ? 21.693 -2.608 -45.100 1.00 93.81 178 VAL A C 1
ATOM 1317 O O . VAL A 1 178 ? 22.641 -3.348 -45.346 1.00 93.81 178 VAL A O 1
ATOM 1320 N N . TRP A 1 179 ? 21.783 -1.282 -45.230 1.00 91.25 179 TRP A N 1
ATOM 1321 C CA . TRP A 1 179 ? 22.996 -0.600 -45.684 1.00 91.25 179 TRP A CA 1
ATOM 1322 C C . TRP A 1 179 ? 24.178 -0.830 -44.738 1.00 91.25 179 TRP A C 1
ATOM 1324 O O . TRP A 1 179 ? 25.265 -1.162 -45.200 1.00 91.25 179 TRP A O 1
ATOM 1334 N N . CYS A 1 180 ? 23.997 -0.745 -43.416 1.00 90.94 180 CYS A N 1
ATOM 1335 C CA . CYS A 1 180 ? 25.060 -1.067 -42.458 1.00 90.94 180 CYS A CA 1
ATOM 1336 C C . CYS A 1 180 ? 25.510 -2.532 -42.570 1.00 90.94 180 CYS A C 1
ATOM 1338 O O . CYS A 1 180 ? 26.708 -2.816 -42.482 1.00 90.94 180 CYS A O 1
ATOM 1340 N N . ARG A 1 181 ? 24.571 -3.464 -42.776 1.00 90.56 181 ARG A N 1
ATOM 1341 C CA . ARG A 1 181 ? 24.834 -4.903 -42.924 1.00 90.56 181 ARG A CA 1
ATOM 1342 C C . ARG A 1 181 ? 25.551 -5.215 -44.239 1.00 90.56 181 ARG A C 1
ATOM 1344 O O . ARG A 1 181 ? 26.558 -5.922 -44.207 1.00 90.56 181 ARG A O 1
ATOM 1351 N N . ASP A 1 182 ? 25.106 -4.654 -45.358 1.00 90.19 182 ASP A N 1
ATOM 1352 C CA . ASP A 1 182 ? 25.769 -4.800 -46.654 1.00 90.19 182 ASP A CA 1
ATOM 1353 C C . ASP A 1 182 ? 27.139 -4.109 -46.658 1.00 90.19 182 ASP A C 1
ATOM 1355 O O . ASP A 1 182 ? 28.150 -4.723 -46.991 1.00 90.19 182 ASP A O 1
ATOM 1359 N N . LYS A 1 183 ? 27.242 -2.878 -46.143 1.00 88.69 183 LYS A N 1
ATOM 1360 C CA . LYS A 1 183 ? 28.527 -2.175 -46.025 1.00 88.69 183 LYS A CA 1
ATOM 1361 C C . LYS A 1 183 ? 29.510 -2.910 -45.117 1.00 88.69 183 LYS A C 1
ATOM 1363 O O . LYS A 1 183 ? 30.720 -2.854 -45.354 1.00 88.69 183 LYS A O 1
ATOM 1368 N N . ARG A 1 184 ? 29.018 -3.620 -44.095 1.00 86.50 184 ARG A N 1
ATOM 1369 C CA . ARG A 1 184 ? 29.817 -4.562 -43.303 1.00 86.50 184 ARG A CA 1
ATOM 1370 C C . ARG A 1 184 ? 30.254 -5.741 -44.175 1.00 86.50 184 ARG A C 1
ATOM 1372 O O . ARG A 1 184 ? 31.456 -5.968 -44.255 1.00 86.50 184 ARG A O 1
ATOM 1379 N N . SER A 1 185 ? 29.340 -6.409 -44.880 1.00 87.19 185 SER A N 1
ATOM 1380 C CA . SER A 1 185 ? 29.642 -7.506 -45.819 1.00 87.19 185 SER A CA 1
ATOM 1381 C C . SER A 1 185 ? 30.730 -7.132 -46.843 1.00 87.19 185 SER A C 1
ATOM 1383 O O . SER A 1 185 ? 31.771 -7.784 -46.912 1.00 87.19 185 SER A O 1
ATOM 1385 N N . GLN A 1 186 ? 30.584 -5.991 -47.527 1.00 84.56 186 GLN A N 1
ATOM 1386 C CA . GLN A 1 186 ? 31.565 -5.476 -48.491 1.00 84.56 186 GLN A CA 1
ATOM 1387 C C . GLN A 1 186 ? 32.961 -5.251 -47.880 1.00 84.56 186 GLN A C 1
ATOM 1389 O O . GLN A 1 186 ? 33.973 -5.499 -48.541 1.00 84.56 186 GLN A O 1
ATOM 1394 N N . LYS A 1 187 ? 33.048 -4.778 -46.624 1.00 86.94 187 LYS A N 1
ATOM 1395 C CA . LYS A 1 187 ? 34.335 -4.621 -45.917 1.00 86.94 187 LYS A CA 1
ATOM 1396 C C . LYS A 1 187 ? 35.007 -5.976 -45.675 1.00 86.94 187 LYS A C 1
ATOM 1398 O O . LYS A 1 187 ? 36.215 -6.077 -45.873 1.00 86.94 187 LYS A O 1
ATOM 1403 N N . TRP A 1 188 ? 34.242 -7.005 -45.301 1.00 83.56 188 TRP A N 1
ATOM 1404 C CA . TRP A 1 188 ? 34.762 -8.367 -45.135 1.00 83.56 188 TRP A CA 1
ATOM 1405 C C . TRP A 1 188 ? 35.280 -8.932 -46.463 1.00 83.56 188 TRP A C 1
ATOM 1407 O O . TRP A 1 188 ? 36.448 -9.308 -46.533 1.00 83.56 188 TRP A O 1
ATOM 1417 N N . SER A 1 189 ? 34.490 -8.884 -47.541 1.00 86.25 189 SER A N 1
ATOM 1418 C CA . SER A 1 189 ? 34.912 -9.380 -48.864 1.00 86.25 189 SER A CA 1
ATOM 1419 C C . SER A 1 189 ? 36.142 -8.651 -49.420 1.00 86.25 189 SER A C 1
ATOM 1421 O O . SER A 1 189 ? 37.026 -9.274 -50.006 1.00 86.25 189 SER A O 1
ATOM 1423 N N . ARG A 1 190 ? 36.253 -7.330 -49.210 1.00 85.00 190 ARG A N 1
ATOM 1424 C CA . ARG A 1 190 ? 37.440 -6.558 -49.617 1.00 85.00 190 ARG A CA 1
ATOM 1425 C C . ARG A 1 190 ? 38.683 -6.939 -48.810 1.00 85.00 190 ARG A C 1
ATOM 1427 O O . ARG A 1 190 ? 39.765 -7.037 -49.383 1.00 85.00 190 ARG A O 1
ATOM 1434 N N . ASN A 1 191 ? 38.541 -7.150 -47.502 1.00 85.25 191 ASN A N 1
ATOM 1435 C CA . ASN A 1 191 ? 39.650 -7.582 -46.650 1.00 85.25 191 ASN A CA 1
ATOM 1436 C C . ASN A 1 191 ? 40.132 -8.987 -47.032 1.00 85.25 191 ASN A C 1
ATOM 1438 O O . ASN A 1 191 ? 41.334 -9.187 -47.170 1.00 85.25 191 ASN A O 1
ATOM 1442 N N . GLU A 1 192 ? 39.207 -9.906 -47.302 1.00 88.06 192 GLU A N 1
ATOM 1443 C CA . GLU A 1 192 ? 39.492 -11.259 -47.788 1.00 88.06 192 GLU A CA 1
ATOM 1444 C C . GLU A 1 192 ? 40.281 -11.244 -49.111 1.00 88.06 192 GLU A C 1
ATOM 1446 O O . GLU A 1 192 ? 41.309 -11.907 -49.242 1.00 88.06 192 GLU A O 1
ATOM 1451 N N . LEU A 1 193 ? 39.873 -10.415 -50.081 1.00 86.88 193 LEU A N 1
ATOM 1452 C CA . LEU A 1 193 ? 40.625 -10.224 -51.328 1.00 86.88 193 LEU A CA 1
ATOM 1453 C C . LEU A 1 193 ? 42.012 -9.603 -51.096 1.00 86.88 193 LEU A C 1
ATOM 1455 O O . LEU A 1 193 ? 42.969 -9.972 -51.775 1.00 86.88 193 LEU A O 1
ATOM 1459 N N . ASN A 1 194 ? 42.151 -8.683 -50.138 1.00 82.94 194 ASN A N 1
ATOM 1460 C CA . ASN A 1 194 ? 43.445 -8.094 -49.786 1.00 82.94 194 ASN A CA 1
ATOM 1461 C C . ASN A 1 194 ? 44.383 -9.104 -49.100 1.00 82.94 194 ASN A C 1
ATOM 1463 O O . ASN A 1 194 ? 45.591 -9.057 -49.337 1.00 82.94 194 ASN A O 1
ATOM 1467 N N . ILE A 1 195 ? 43.850 -10.022 -48.286 1.00 85.12 195 ILE A N 1
ATOM 1468 C CA . ILE A 1 195 ? 44.602 -11.138 -47.689 1.00 85.12 195 ILE A CA 1
ATOM 1469 C C . ILE A 1 195 ? 45.041 -12.104 -48.794 1.00 85.12 195 ILE A C 1
ATOM 1471 O O . ILE A 1 195 ? 46.238 -12.318 -48.970 1.00 85.12 195 ILE A O 1
ATOM 1475 N N . LYS A 1 196 ? 44.112 -12.551 -49.649 1.00 87.12 196 LYS A N 1
ATOM 1476 C CA . LYS A 1 196 ? 44.417 -13.419 -50.800 1.00 87.12 196 LYS A CA 1
ATOM 1477 C C . LYS A 1 196 ? 45.454 -12.818 -51.748 1.00 87.12 196 LYS A C 1
ATOM 1479 O O . LYS A 1 196 ? 46.325 -13.544 -52.211 1.00 87.12 196 LYS A O 1
ATOM 1484 N N . LYS A 1 197 ? 45.429 -11.502 -51.996 1.00 80.31 197 LYS A N 1
ATOM 1485 C CA . LYS A 1 197 ? 46.482 -10.806 -52.761 1.00 80.31 197 LYS A CA 1
ATOM 1486 C C . LYS A 1 197 ? 47.844 -10.821 -52.060 1.00 80.31 197 LYS A C 1
ATOM 1488 O O . LYS A 1 197 ? 48.860 -10.912 -52.739 1.00 80.31 197 LYS A O 1
ATOM 1493 N N . ARG A 1 198 ? 47.889 -10.711 -50.726 1.00 77.38 198 ARG A N 1
ATOM 1494 C CA . ARG A 1 198 ? 49.136 -10.767 -49.935 1.00 77.38 198 ARG A CA 1
ATOM 1495 C C . ARG A 1 198 ? 49.744 -12.169 -49.897 1.00 77.38 198 ARG A C 1
ATOM 1497 O O . ARG A 1 198 ? 50.967 -12.285 -49.926 1.00 77.38 198 ARG A O 1
ATOM 1504 N N . GLU A 1 199 ? 48.909 -13.201 -49.843 1.00 79.62 199 GLU A N 1
ATOM 1505 C CA . GLU A 1 199 ? 49.334 -14.604 -49.777 1.00 79.62 199 GLU A CA 1
ATOM 1506 C C . GLU A 1 199 ? 49.676 -15.159 -51.169 1.00 79.62 199 GLU A C 1
ATOM 1508 O O . GLU A 1 199 ? 50.803 -15.603 -51.411 1.00 79.62 199 GLU A O 1
ATOM 1513 N N . ASN A 1 200 ? 48.755 -15.044 -52.131 1.00 74.44 200 ASN A N 1
ATOM 1514 C CA . ASN A 1 200 ? 48.960 -15.493 -53.506 1.00 74.44 200 ASN A CA 1
ATOM 1515 C C . ASN A 1 200 ? 49.607 -14.399 -54.364 1.00 74.44 200 ASN A C 1
ATOM 1517 O O . ASN A 1 200 ? 48.932 -13.607 -55.023 1.00 74.44 200 ASN A O 1
ATOM 1521 N N . ARG A 1 201 ? 50.945 -14.436 -54.432 1.00 68.44 201 ARG A N 1
ATOM 1522 C CA . ARG A 1 201 ? 51.802 -13.603 -55.309 1.00 68.44 201 ARG A CA 1
ATOM 1523 C C . ARG A 1 201 ? 51.304 -13.491 -56.756 1.00 68.44 201 ARG A C 1
ATOM 1525 O O . ARG A 1 201 ? 51.484 -12.446 -57.367 1.00 68.44 201 ARG A O 1
ATOM 1532 N N . ASN A 1 202 ? 50.666 -14.534 -57.286 1.00 68.38 202 ASN A N 1
ATOM 1533 C CA . ASN A 1 202 ? 50.152 -14.577 -58.661 1.00 68.38 202 ASN A CA 1
ATOM 1534 C C . ASN A 1 202 ? 48.983 -13.597 -58.909 1.00 68.38 202 ASN A C 1
ATOM 1536 O O . ASN A 1 202 ? 48.626 -13.356 -60.055 1.00 68.38 202 ASN A O 1
ATOM 1540 N N . LEU A 1 203 ? 48.405 -13.015 -57.849 1.00 67.44 203 LEU A N 1
ATOM 1541 C CA . LEU A 1 203 ? 47.375 -11.968 -57.904 1.00 67.44 203 LEU A CA 1
ATOM 1542 C C . LEU A 1 203 ? 47.955 -10.541 -57.768 1.00 67.44 203 LEU A C 1
ATOM 1544 O O . LEU A 1 203 ? 47.195 -9.570 -57.745 1.00 67.44 203 LEU A O 1
ATOM 1548 N N . MET A 1 204 ? 49.283 -10.405 -57.644 1.00 66.44 204 MET A N 1
ATOM 1549 C CA . MET A 1 204 ? 50.004 -9.128 -57.655 1.00 66.44 204 MET A CA 1
ATOM 1550 C C . MET A 1 204 ? 50.666 -8.925 -59.018 1.00 66.44 204 MET A C 1
ATOM 1552 O O . MET A 1 204 ? 51.733 -9.469 -59.310 1.00 66.44 204 MET A O 1
ATOM 1556 N N . VAL A 1 205 ? 49.999 -8.128 -59.842 1.00 72.25 205 VAL A N 1
ATOM 1557 C CA . VAL A 1 205 ? 50.320 -7.894 -61.248 1.00 72.25 205 VAL A CA 1
ATOM 1558 C C . VAL A 1 205 ? 50.517 -6.392 -61.451 1.00 72.25 205 VAL A C 1
ATOM 1560 O O . VAL A 1 205 ? 49.793 -5.598 -60.848 1.00 72.25 205 VAL A O 1
ATOM 1563 N N . ASP A 1 206 ? 51.518 -6.013 -62.241 1.00 70.94 206 ASP A N 1
ATOM 1564 C CA . ASP A 1 206 ? 51.778 -4.620 -62.620 1.00 70.94 206 ASP A CA 1
ATOM 1565 C C . ASP A 1 206 ? 50.756 -4.123 -63.666 1.00 70.94 206 ASP A C 1
ATOM 1567 O O . ASP A 1 206 ? 49.981 -4.921 -64.202 1.00 70.94 206 ASP A O 1
ATOM 1571 N N . GLN A 1 207 ? 50.756 -2.829 -64.000 1.00 74.56 207 GLN A N 1
ATOM 1572 C CA . GLN A 1 207 ? 49.826 -2.261 -64.997 1.00 74.56 207 GLN A CA 1
ATOM 1573 C C . GLN A 1 207 ? 49.944 -2.945 -66.377 1.00 74.56 207 GLN A C 1
ATOM 1575 O O . GLN A 1 207 ? 48.944 -3.104 -67.071 1.00 74.56 207 GLN A O 1
ATOM 1580 N N . ASP A 1 208 ? 51.133 -3.456 -66.710 1.00 77.00 208 ASP A N 1
ATOM 1581 C CA . ASP A 1 208 ? 51.440 -4.221 -67.930 1.00 77.00 208 ASP A CA 1
ATOM 1582 C C . ASP A 1 208 ? 50.931 -5.681 -67.932 1.00 77.00 208 ASP A C 1
ATOM 1584 O O . ASP A 1 208 ? 51.290 -6.461 -68.816 1.00 77.00 208 ASP A O 1
ATOM 1588 N N . GLY A 1 209 ? 50.199 -6.135 -66.909 1.00 71.38 209 GLY A N 1
ATOM 1589 C CA . GLY A 1 209 ? 49.739 -7.529 -66.830 1.00 71.38 209 GLY A CA 1
ATOM 1590 C C . GLY A 1 209 ? 50.820 -8.550 -66.429 1.00 71.38 209 GLY A C 1
ATOM 1591 O O . GLY A 1 209 ? 50.568 -9.756 -66.448 1.00 71.38 209 GLY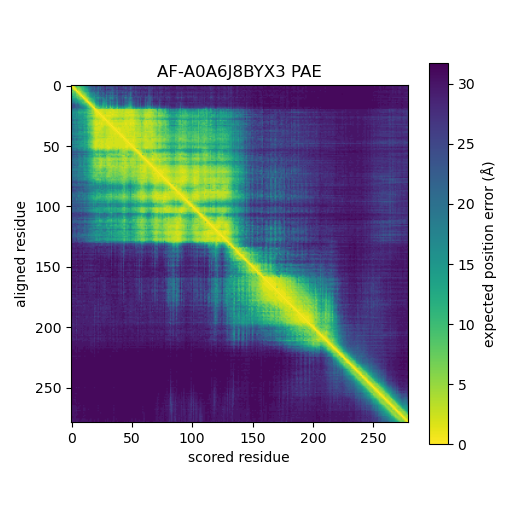 A O 1
ATOM 1592 N N . ARG A 1 210 ? 52.020 -8.103 -66.027 1.00 76.19 210 ARG A N 1
ATOM 1593 C CA . ARG A 1 210 ? 53.149 -8.972 -65.629 1.00 76.19 210 ARG A CA 1
ATOM 1594 C C . ARG A 1 210 ? 53.242 -9.154 -64.100 1.00 76.19 210 ARG A C 1
ATOM 1596 O O . ARG A 1 210 ? 53.048 -8.187 -63.366 1.00 76.19 210 ARG A O 1
ATOM 1603 N N . PRO A 1 211 ? 53.551 -10.363 -63.584 1.00 74.56 211 PRO A N 1
ATOM 1604 C CA . PRO A 1 211 ? 53.598 -10.626 -62.143 1.00 74.56 211 PRO A CA 1
ATOM 1605 C C . PRO A 1 211 ? 54.803 -9.959 -61.462 1.00 74.56 211 PRO A C 1
ATOM 1607 O O . PRO A 1 211 ? 55.931 -10.001 -61.964 1.00 74.56 211 PRO A O 1
ATOM 1610 N N . ILE A 1 212 ? 54.581 -9.386 -60.276 1.00 72.94 212 ILE A N 1
ATOM 1611 C CA . ILE A 1 212 ? 55.596 -8.603 -59.556 1.00 72.94 212 ILE A CA 1
ATOM 1612 C C . ILE A 1 212 ? 56.658 -9.527 -58.929 1.00 72.94 212 ILE A C 1
ATOM 1614 O O . ILE A 1 212 ? 56.383 -10.328 -58.027 1.00 72.94 212 ILE A O 1
ATOM 1618 N N . LYS A 1 213 ? 57.911 -9.394 -59.387 1.00 69.75 213 LYS A N 1
ATOM 1619 C CA . LYS A 1 213 ? 59.064 -10.170 -58.890 1.00 69.75 213 LYS A CA 1
ATOM 1620 C C . LYS A 1 213 ? 59.384 -9.839 -57.424 1.00 69.75 213 LYS A C 1
ATOM 1622 O O . LYS A 1 213 ? 59.145 -8.734 -56.942 1.00 69.75 213 LYS A O 1
ATOM 1627 N N . ARG A 1 214 ? 59.949 -10.803 -56.683 1.00 65.06 214 ARG A N 1
ATOM 1628 C CA . ARG A 1 214 ? 60.370 -10.576 -55.285 1.00 65.06 214 ARG A CA 1
ATOM 1629 C C . ARG A 1 214 ? 61.539 -9.574 -55.240 1.00 65.06 214 ARG A C 1
ATOM 1631 O O . ARG A 1 214 ? 62.473 -9.749 -56.020 1.00 65.06 214 ARG A O 1
ATOM 1638 N N . PRO A 1 215 ? 61.568 -8.606 -54.303 1.00 65.50 215 PRO A N 1
ATOM 1639 C CA . PRO A 1 215 ? 62.787 -7.852 -54.034 1.00 65.50 215 PRO A CA 1
ATOM 1640 C C . PRO A 1 215 ? 63.853 -8.809 -53.487 1.00 65.50 215 PRO A C 1
ATOM 1642 O O . PRO A 1 215 ? 63.641 -9.483 -52.475 1.00 65.50 215 PRO A O 1
ATOM 1645 N N . VAL A 1 216 ? 64.990 -8.890 -54.175 1.00 72.62 216 VAL A N 1
ATOM 1646 C CA . VAL A 1 216 ? 66.130 -9.710 -53.755 1.00 72.62 216 VAL A CA 1
ATOM 1647 C C . VAL A 1 216 ? 66.805 -9.021 -52.571 1.00 72.62 216 VAL A C 1
ATOM 1649 O O . VAL A 1 216 ? 67.319 -7.911 -52.704 1.00 72.62 216 VAL A O 1
ATOM 1652 N N . LYS A 1 217 ? 66.830 -9.677 -51.405 1.00 59.00 217 LYS A N 1
ATOM 1653 C CA . LYS A 1 217 ? 67.707 -9.253 -50.308 1.00 59.00 217 LYS A CA 1
ATOM 1654 C C . LYS A 1 217 ? 69.148 -9.510 -50.750 1.00 59.00 217 LYS A C 1
ATOM 1656 O O . LYS A 1 217 ? 69.536 -10.669 -50.873 1.00 59.00 217 LYS A O 1
ATOM 1661 N N . LYS A 1 218 ? 69.925 -8.452 -51.004 1.00 57.97 218 LYS A N 1
ATOM 1662 C CA . LYS A 1 218 ? 71.372 -8.587 -51.230 1.00 57.97 218 LYS A CA 1
ATOM 1663 C C . LYS A 1 218 ? 72.008 -9.232 -49.985 1.00 57.97 218 LYS A C 1
ATOM 1665 O O . LYS A 1 218 ? 71.648 -8.820 -48.877 1.00 57.97 218 LYS A O 1
ATOM 1670 N N . PRO A 1 219 ? 72.923 -10.208 -50.128 1.00 53.75 219 PRO A N 1
ATOM 1671 C CA . PRO A 1 219 ? 73.725 -10.660 -49.001 1.00 53.75 219 PRO A CA 1
ATOM 1672 C C . PRO A 1 219 ? 74.566 -9.489 -48.482 1.00 53.75 219 PRO A C 1
ATOM 1674 O O . PRO A 1 219 ? 74.997 -8.622 -49.245 1.00 53.75 219 PRO A O 1
ATOM 1677 N N . ARG A 1 220 ? 74.749 -9.444 -47.164 1.00 53.66 220 ARG A N 1
ATOM 1678 C CA . ARG A 1 220 ? 75.552 -8.428 -46.483 1.00 53.66 220 ARG A CA 1
ATOM 1679 C C . ARG A 1 220 ? 77.020 -8.785 -46.723 1.00 53.66 220 ARG A C 1
ATOM 1681 O O . ARG A 1 220 ? 77.429 -9.871 -46.337 1.00 53.66 220 ARG A O 1
ATOM 1688 N N . SER A 1 221 ? 77.774 -7.928 -47.406 1.00 51.44 221 SER A N 1
ATOM 1689 C CA . SER A 1 221 ? 79.216 -8.121 -47.584 1.00 51.44 221 SER A CA 1
ATOM 1690 C C . SER A 1 221 ? 79.937 -7.790 -46.281 1.00 51.44 221 SER A C 1
ATOM 1692 O O . SER A 1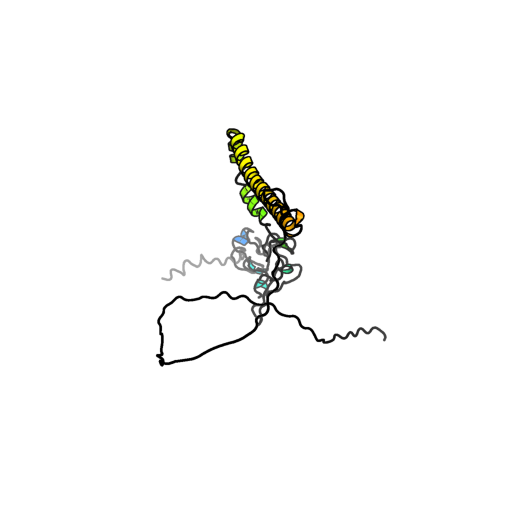 221 ? 79.792 -6.671 -45.780 1.00 51.44 221 SER A O 1
ATOM 1694 N N . ASP A 1 222 ? 80.695 -8.742 -45.747 1.00 49.81 222 ASP A N 1
ATOM 1695 C CA . ASP A 1 222 ? 81.506 -8.533 -44.549 1.00 49.81 222 ASP A CA 1
ATOM 1696 C C . ASP A 1 222 ? 82.696 -7.596 -44.818 1.00 49.81 222 ASP A C 1
ATOM 1698 O O . ASP A 1 222 ? 83.179 -7.467 -45.944 1.00 49.81 222 ASP A O 1
ATOM 1702 N N . ASN A 1 223 ? 83.126 -6.892 -43.770 1.00 52.28 223 ASN A N 1
ATOM 1703 C CA . ASN A 1 223 ? 84.017 -5.733 -43.844 1.00 52.28 223 ASN A CA 1
ATOM 1704 C C . ASN A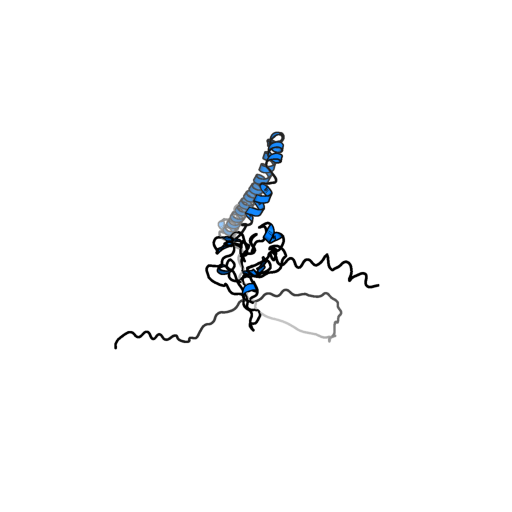 1 223 ? 85.441 -6.053 -43.337 1.00 52.28 223 ASN A C 1
ATOM 1706 O O . ASN A 1 223 ? 85.568 -6.426 -42.167 1.00 52.28 223 ASN A O 1
ATOM 1710 N N . PRO A 1 224 ? 86.509 -5.841 -44.130 1.00 47.56 224 PRO A N 1
ATOM 1711 C CA . PRO A 1 224 ? 87.893 -5.888 -43.656 1.00 47.56 224 PRO A CA 1
ATOM 1712 C C . PRO A 1 224 ? 88.427 -4.499 -43.235 1.00 47.56 224 PRO A C 1
ATOM 1714 O O . PRO A 1 224 ? 88.279 -3.517 -43.956 1.00 47.56 224 PRO A O 1
ATOM 1717 N N . TYR A 1 225 ? 89.092 -4.446 -42.074 1.00 41.12 225 TYR A N 1
ATOM 1718 C CA . TYR A 1 225 ? 89.902 -3.328 -41.535 1.00 41.12 225 TYR A CA 1
ATOM 1719 C C . TYR A 1 225 ? 91.021 -2.866 -42.525 1.00 41.12 225 TYR A C 1
ATOM 1721 O O . TYR A 1 225 ? 91.356 -3.625 -43.429 1.00 41.12 225 TYR A O 1
ATOM 1729 N N . LEU A 1 226 ? 91.690 -1.693 -42.446 1.00 44.41 226 LEU A N 1
ATOM 1730 C CA . LEU A 1 226 ? 92.249 -0.930 -41.299 1.00 44.41 226 LEU A CA 1
ATOM 1731 C C . LEU A 1 226 ? 92.739 0.500 -41.725 1.00 44.41 226 LEU A C 1
ATOM 1733 O O . LEU A 1 226 ? 92.871 0.741 -42.921 1.00 44.41 226 LEU A O 1
ATOM 1737 N N . SER A 1 227 ? 93.153 1.346 -40.750 1.00 33.59 227 SER A N 1
ATOM 1738 C CA . SER A 1 227 ? 94.089 2.522 -40.843 1.00 33.59 227 SER A CA 1
ATOM 1739 C C . SER A 1 227 ? 93.474 3.917 -41.129 1.00 33.59 227 SER A C 1
ATOM 1741 O O . SER A 1 227 ? 92.611 4.012 -41.991 1.00 33.59 227 SER A O 1
ATOM 1743 N N . MET A 1 228 ? 93.851 5.058 -40.503 1.00 33.28 228 MET A N 1
ATOM 1744 C CA . MET A 1 228 ? 94.880 5.450 -39.489 1.00 33.28 228 MET A CA 1
ATOM 1745 C C . MET A 1 228 ? 94.440 6.747 -38.706 1.00 33.28 228 MET A C 1
ATOM 1747 O O . MET A 1 228 ? 93.386 7.297 -39.007 1.00 33.28 228 MET A O 1
ATOM 1751 N N . GLU A 1 229 ? 95.215 7.244 -37.716 1.00 34.28 229 GLU A N 1
ATOM 1752 C CA . GLU A 1 229 ? 94.939 8.386 -36.765 1.00 34.28 229 GLU A CA 1
ATOM 1753 C C . GLU A 1 229 ? 96.246 9.253 -36.562 1.00 34.28 229 GLU A C 1
ATOM 1755 O O . GLU A 1 229 ? 97.217 8.882 -37.234 1.00 34.28 229 GLU A O 1
ATOM 1760 N N . PRO A 1 230 ? 96.416 10.313 -35.693 1.00 50.66 230 PRO A N 1
ATOM 1761 C CA . PRO A 1 230 ? 95.545 10.920 -34.647 1.00 50.66 230 PRO A CA 1
ATOM 1762 C C . PRO A 1 230 ? 95.574 12.490 -34.453 1.00 50.66 230 PRO A C 1
ATOM 1764 O O . PRO A 1 230 ? 96.261 13.196 -35.186 1.00 50.66 230 PRO A O 1
ATOM 1767 N N . ARG A 1 231 ? 94.980 12.999 -33.335 1.00 32.31 231 ARG A N 1
ATOM 1768 C CA . ARG A 1 231 ? 95.254 14.286 -32.574 1.00 32.31 231 ARG A CA 1
ATOM 1769 C C . ARG A 1 231 ? 94.711 15.643 -33.123 1.00 32.31 231 ARG A C 1
ATOM 1771 O O . ARG A 1 231 ? 94.534 15.788 -34.320 1.00 32.31 231 ARG A O 1
ATOM 1778 N N . SER A 1 232 ? 94.411 16.696 -32.321 1.00 30.30 232 SER A N 1
ATOM 1779 C CA . SER A 1 232 ? 94.659 17.034 -30.883 1.00 30.30 232 SER A CA 1
ATOM 1780 C C . SER A 1 232 ? 93.694 18.097 -30.275 1.00 30.30 232 SER A C 1
ATOM 1782 O O . SER A 1 232 ? 93.380 19.033 -30.993 1.00 30.30 232 SER A O 1
ATOM 1784 N N . LEU A 1 233 ? 93.406 18.014 -28.949 1.00 34.03 233 LEU A N 1
ATOM 1785 C CA . LEU A 1 233 ? 93.132 19.079 -27.916 1.00 34.03 233 LEU A CA 1
ATOM 1786 C C . LEU A 1 233 ? 92.150 20.263 -28.221 1.00 34.03 233 LEU A C 1
ATOM 1788 O O . LEU A 1 233 ? 92.086 20.745 -29.335 1.00 34.03 233 LEU A O 1
ATOM 1792 N N . SER A 1 234 ? 91.402 20.887 -27.288 1.00 34.50 234 SER A N 1
ATOM 1793 C CA . SER A 1 234 ? 91.226 20.813 -25.815 1.00 34.50 234 SER A CA 1
ATOM 1794 C C . SER A 1 234 ? 89.896 21.502 -25.387 1.00 34.50 234 SER A C 1
ATOM 1796 O O . SER A 1 234 ? 89.283 22.203 -26.185 1.00 34.50 234 SER A O 1
ATOM 1798 N N . GLY A 1 235 ? 89.450 21.354 -24.124 1.00 31.91 235 GLY A N 1
ATOM 1799 C CA . GLY A 1 235 ? 88.348 22.158 -23.543 1.00 31.91 235 GLY A CA 1
ATOM 1800 C C . GLY A 1 235 ? 87.556 21.453 -22.427 1.00 31.91 235 GLY A C 1
ATOM 1801 O O . GLY A 1 235 ? 87.156 20.305 -22.589 1.00 31.91 235 GLY A O 1
ATOM 1802 N N . ARG A 1 236 ? 87.347 22.112 -21.274 1.00 35.62 236 ARG A N 1
ATOM 1803 C CA . ARG A 1 236 ? 86.681 21.561 -20.062 1.00 35.62 236 ARG A CA 1
ATOM 1804 C C . ARG A 1 236 ? 85.304 22.235 -19.787 1.00 35.62 236 ARG A C 1
ATOM 1806 O O . ARG A 1 236 ? 84.943 23.144 -20.528 1.00 35.62 236 ARG A O 1
ATOM 1813 N N . PRO A 1 237 ? 84.488 21.754 -18.819 1.00 53.69 237 PRO A N 1
ATOM 1814 C CA . PRO A 1 237 ? 83.021 21.816 -18.902 1.00 53.69 237 PRO A CA 1
ATOM 1815 C C . PRO A 1 237 ? 82.373 23.000 -18.164 1.00 53.69 237 PRO A C 1
ATOM 1817 O O . PRO A 1 237 ? 83.022 23.685 -17.377 1.00 53.69 237 PRO A O 1
ATOM 1820 N N . TYR A 1 238 ? 81.048 23.133 -18.308 1.00 30.03 238 TYR A N 1
ATOM 1821 C CA . TYR A 1 238 ? 80.203 23.860 -17.354 1.00 30.03 238 TYR A CA 1
ATOM 1822 C C . TYR A 1 238 ? 78.929 23.082 -16.992 1.00 30.03 238 TYR A C 1
ATOM 1824 O O . TYR A 1 238 ? 78.490 22.200 -17.727 1.00 30.03 238 TYR A O 1
ATOM 1832 N N . SER A 1 239 ? 78.367 23.386 -15.822 1.00 37.38 239 SER A N 1
ATOM 1833 C CA . SER A 1 239 ? 77.309 22.618 -15.151 1.00 37.38 239 SER A CA 1
ATOM 1834 C C . SER A 1 239 ? 76.136 23.514 -14.732 1.00 37.38 239 SER A C 1
ATOM 1836 O O . SER A 1 239 ? 76.357 24.688 -14.445 1.00 37.38 239 SER A O 1
ATOM 1838 N N . SER A 1 240 ? 74.957 22.901 -14.539 1.00 35.16 240 SER A N 1
ATOM 1839 C CA . SER A 1 240 ? 73.915 23.242 -13.536 1.00 35.16 240 SER A CA 1
ATOM 1840 C C . SER A 1 240 ? 72.532 23.737 -14.014 1.00 35.16 240 SER A C 1
ATOM 1842 O O . SER A 1 240 ? 72.394 24.822 -14.558 1.00 35.16 240 SER A O 1
ATOM 1844 N N . ARG A 1 241 ? 71.514 22.997 -13.532 1.00 30.34 241 ARG A N 1
ATOM 1845 C CA . ARG A 1 241 ? 70.245 23.444 -12.892 1.00 30.34 241 ARG A CA 1
ATOM 1846 C C . ARG A 1 241 ? 69.065 24.037 -13.695 1.00 30.34 241 ARG A C 1
ATOM 1848 O O . ARG A 1 241 ? 69.134 25.102 -14.286 1.00 30.34 241 ARG A O 1
ATOM 1855 N N . ALA A 1 242 ? 67.903 23.403 -13.475 1.00 34.03 242 ALA A N 1
ATOM 1856 C CA . ALA A 1 242 ? 66.576 24.039 -13.361 1.00 34.03 242 ALA A CA 1
ATOM 1857 C C . ALA A 1 242 ? 66.363 24.596 -11.923 1.00 34.03 242 ALA A C 1
ATOM 1859 O O . ALA A 1 242 ? 67.174 24.246 -11.053 1.00 34.03 242 ALA A O 1
ATOM 1860 N N . PRO A 1 243 ? 65.311 25.403 -11.613 1.00 43.84 243 PRO A N 1
ATOM 1861 C CA . PRO A 1 243 ? 64.015 24.804 -11.186 1.00 43.84 243 PRO A CA 1
ATOM 1862 C C . PRO A 1 243 ? 62.699 25.650 -11.333 1.00 43.84 243 PRO A C 1
ATOM 1864 O O . PRO A 1 243 ? 62.755 26.867 -11.321 1.00 43.84 243 PRO A O 1
ATOM 1867 N N . SER A 1 244 ? 61.531 24.960 -11.323 1.00 36.22 244 SER A N 1
ATOM 1868 C CA . SER A 1 244 ? 60.192 25.268 -10.694 1.00 36.22 244 SER A CA 1
ATOM 1869 C C . SER A 1 244 ? 59.501 26.661 -10.868 1.00 36.22 244 SER A C 1
ATOM 1871 O O . SER A 1 244 ? 60.168 27.679 -10.863 1.00 36.22 244 SER A O 1
ATOM 1873 N N . THR A 1 245 ? 58.163 26.832 -10.968 1.00 33.19 245 THR A N 1
ATOM 1874 C CA . THR A 1 245 ? 57.065 26.356 -10.071 1.00 33.19 245 THR A CA 1
ATOM 1875 C C . THR A 1 245 ? 55.648 26.218 -10.725 1.00 33.19 245 THR A C 1
ATOM 1877 O O . THR A 1 245 ? 55.459 26.431 -11.917 1.00 33.19 245 THR A O 1
ATOM 1880 N N . LYS A 1 246 ? 54.663 25.762 -9.917 1.00 36.06 246 LYS A N 1
ATOM 1881 C CA . LYS A 1 246 ? 53.239 25.348 -10.163 1.00 36.06 246 LYS A CA 1
ATOM 1882 C C . LYS A 1 246 ? 52.218 26.504 -9.891 1.00 36.06 246 LYS A C 1
ATOM 1884 O O . LYS A 1 246 ? 52.738 27.563 -9.553 1.00 36.06 246 LYS A O 1
ATOM 1889 N N . PRO A 1 247 ? 50.844 26.390 -9.937 1.00 43.31 247 PRO A N 1
ATOM 1890 C CA . PRO A 1 247 ? 49.901 25.228 -9.849 1.00 43.31 247 PRO A CA 1
ATOM 1891 C C . PRO A 1 247 ? 48.687 25.264 -10.837 1.00 43.31 247 PRO A C 1
ATOM 1893 O O . PRO A 1 247 ? 48.636 26.121 -11.703 1.00 43.31 247 PRO A O 1
ATOM 1896 N N . GLY A 1 248 ? 47.644 24.408 -10.830 1.00 29.11 248 GLY A N 1
ATOM 1897 C CA . GLY A 1 248 ? 47.273 23.163 -10.117 1.00 29.11 248 GLY A CA 1
ATOM 1898 C C . GLY A 1 248 ? 45.741 22.909 -10.200 1.00 29.11 248 GLY A C 1
ATOM 1899 O O . GLY A 1 248 ? 44.991 23.862 -10.392 1.00 29.11 248 GLY A O 1
ATOM 1900 N N . LYS A 1 249 ? 45.246 21.660 -10.067 1.00 31.53 249 LYS A N 1
ATOM 1901 C CA . LYS A 1 249 ? 43.813 21.330 -9.811 1.00 31.53 249 LYS A CA 1
ATOM 1902 C C . LYS A 1 249 ? 43.634 19.887 -9.297 1.00 31.53 249 LYS A C 1
ATOM 1904 O O . LYS A 1 249 ? 44.492 19.042 -9.531 1.00 31.53 249 LYS A O 1
ATOM 1909 N N . SER A 1 250 ? 42.561 19.646 -8.535 1.00 30.95 250 SER A N 1
ATOM 1910 C CA . SER A 1 250 ? 42.444 18.527 -7.575 1.00 30.95 250 SER A CA 1
ATOM 1911 C C . SER A 1 250 ? 41.612 17.322 -8.056 1.00 30.95 250 SER A C 1
ATOM 1913 O O . SER A 1 250 ? 40.788 17.440 -8.960 1.00 30.95 250 SER A O 1
ATOM 1915 N N . GLN A 1 251 ? 41.820 16.166 -7.416 1.00 36.62 251 GLN A N 1
ATOM 1916 C CA . GLN A 1 251 ? 41.132 14.886 -7.656 1.00 36.62 251 GLN A CA 1
ATOM 1917 C C . GLN A 1 251 ? 39.865 14.724 -6.790 1.00 36.62 251 GLN A C 1
ATOM 1919 O O . GLN A 1 251 ? 39.790 15.285 -5.698 1.00 36.62 251 GLN A O 1
ATOM 1924 N N . LYS A 1 252 ? 38.940 13.835 -7.195 1.00 32.66 252 LYS A N 1
ATOM 1925 C CA . LYS A 1 252 ? 38.148 13.017 -6.250 1.00 32.66 252 LYS A CA 1
ATOM 1926 C C . LYS A 1 252 ? 37.710 11.672 -6.857 1.00 32.66 252 LYS A C 1
ATOM 1928 O O . LYS A 1 252 ? 37.398 11.562 -8.036 1.00 32.66 252 LYS A O 1
ATOM 1933 N N . ASN A 1 253 ? 37.757 10.655 -6.004 1.00 32.34 253 ASN A N 1
ATOM 1934 C CA . ASN A 1 253 ? 37.876 9.220 -6.285 1.00 32.34 253 ASN A CA 1
ATOM 1935 C C . ASN A 1 253 ? 36.667 8.529 -6.953 1.00 32.34 253 ASN A C 1
ATOM 1937 O O . ASN A 1 253 ? 35.517 8.886 -6.716 1.00 32.34 253 ASN A O 1
ATOM 1941 N N . LYS A 1 254 ? 36.938 7.404 -7.636 1.00 31.50 254 LYS A N 1
ATOM 1942 C CA . LYS A 1 254 ? 36.001 6.274 -7.801 1.00 31.50 254 LYS A CA 1
ATOM 1943 C C . LYS A 1 254 ? 36.656 4.994 -7.278 1.00 31.50 254 LYS A C 1
ATOM 1945 O O . LYS A 1 254 ? 37.710 4.603 -7.770 1.00 31.50 254 LYS A O 1
ATOM 1950 N N . VAL A 1 255 ? 36.020 4.336 -6.310 1.00 35.38 255 VAL A N 1
ATOM 1951 C CA . VAL A 1 255 ? 36.444 3.033 -5.772 1.00 35.38 255 VAL A CA 1
ATOM 1952 C C . VAL A 1 255 ? 35.732 1.906 -6.531 1.00 35.38 255 VAL A C 1
ATOM 1954 O O . VAL A 1 255 ? 34.548 2.019 -6.843 1.00 35.38 255 VAL A O 1
ATOM 1957 N N . LYS A 1 256 ? 36.446 0.811 -6.816 1.00 36.88 256 LYS A N 1
ATOM 1958 C CA . LYS A 1 256 ? 35.887 -0.485 -7.239 1.00 36.88 256 LYS A CA 1
ATOM 1959 C C . LYS A 1 256 ? 36.446 -1.583 -6.322 1.00 36.88 256 LYS A C 1
ATOM 1961 O O . LYS A 1 256 ? 37.662 -1.597 -6.133 1.00 36.88 256 LYS A O 1
ATOM 1966 N N . PRO A 1 257 ? 35.627 -2.514 -5.803 1.00 37.06 257 PRO A N 1
ATOM 1967 C CA . PRO A 1 257 ? 36.127 -3.702 -5.119 1.00 37.06 257 PRO A CA 1
ATOM 1968 C C . PRO A 1 257 ? 36.629 -4.757 -6.122 1.00 37.06 257 PRO A C 1
ATOM 1970 O O . PRO A 1 257 ? 36.216 -4.785 -7.284 1.00 37.06 257 PRO A O 1
ATOM 1973 N N . ASN A 1 258 ? 37.543 -5.616 -5.667 1.00 32.78 258 ASN A N 1
ATOM 1974 C CA . ASN A 1 258 ? 38.287 -6.574 -6.489 1.00 32.78 258 ASN A CA 1
ATOM 1975 C C . ASN A 1 258 ? 37.831 -8.029 -6.235 1.00 32.78 258 ASN A C 1
ATOM 1977 O O . ASN A 1 258 ? 37.390 -8.358 -5.139 1.00 32.78 258 ASN A O 1
ATOM 1981 N N . ARG A 1 259 ? 37.974 -8.912 -7.234 1.00 41.56 259 ARG A N 1
ATOM 1982 C CA . ARG A 1 259 ? 37.715 -10.365 -7.126 1.00 41.56 259 ARG A CA 1
ATOM 1983 C C . ARG A 1 259 ? 38.989 -11.126 -6.739 1.00 41.56 259 ARG A C 1
ATOM 1985 O O . ARG A 1 259 ? 39.999 -10.944 -7.414 1.00 41.56 259 ARG A O 1
ATOM 1992 N N . ARG A 1 260 ? 38.892 -12.047 -5.767 1.00 34.03 260 ARG A N 1
ATOM 1993 C CA . ARG A 1 260 ? 39.729 -13.251 -5.474 1.00 34.03 260 ARG A CA 1
ATOM 1994 C C . ARG A 1 260 ? 39.362 -13.732 -4.052 1.00 34.03 260 ARG A C 1
ATOM 1996 O O . ARG A 1 260 ? 38.957 -12.895 -3.261 1.00 34.03 260 ARG A O 1
ATOM 2003 N N . ARG A 1 261 ? 39.487 -15.001 -3.649 1.00 31.98 261 ARG A N 1
ATOM 2004 C CA . ARG A 1 261 ? 39.629 -16.301 -4.348 1.00 31.98 261 ARG A CA 1
ATOM 2005 C C . ARG A 1 261 ? 39.056 -17.379 -3.394 1.00 31.98 261 ARG A C 1
ATOM 2007 O O . ARG A 1 261 ? 38.894 -17.102 -2.213 1.00 31.98 261 ARG A O 1
ATOM 2014 N N . ARG A 1 262 ? 38.732 -18.566 -3.912 1.00 36.41 262 ARG A N 1
ATOM 2015 C CA . ARG A 1 262 ? 38.313 -19.755 -3.141 1.00 36.41 262 ARG A CA 1
ATOM 2016 C C . ARG A 1 262 ? 39.548 -20.489 -2.608 1.00 36.41 262 ARG A C 1
ATOM 2018 O O . ARG A 1 262 ? 40.473 -20.616 -3.401 1.00 36.41 262 ARG A O 1
ATOM 2025 N N . ASP A 1 263 ? 39.474 -21.014 -1.383 1.00 34.34 263 ASP A N 1
ATOM 2026 C CA . ASP A 1 263 ? 40.211 -22.184 -0.864 1.00 34.34 263 ASP A CA 1
ATOM 2027 C C . ASP A 1 263 ? 39.328 -22.887 0.208 1.00 34.34 263 ASP A C 1
ATOM 2029 O O . ASP A 1 263 ? 38.351 -22.291 0.670 1.00 34.34 263 ASP A O 1
ATOM 2033 N N . GLU A 1 264 ? 39.587 -24.166 0.514 1.00 38.59 264 GLU A N 1
ATOM 2034 C CA . GLU A 1 264 ? 38.640 -25.120 1.147 1.00 38.59 264 GLU A CA 1
ATOM 2035 C C . GLU A 1 264 ? 39.043 -25.615 2.564 1.00 38.59 264 GLU A C 1
ATOM 2037 O O . GLU A 1 264 ? 40.153 -25.360 3.024 1.00 38.59 264 GLU A O 1
ATOM 2042 N N . ASN A 1 265 ? 38.159 -26.431 3.177 1.00 35.00 265 ASN A N 1
ATOM 2043 C CA . ASN A 1 265 ? 38.321 -27.261 4.397 1.00 35.00 265 ASN A CA 1
ATOM 2044 C C . ASN A 1 265 ? 38.258 -26.511 5.763 1.00 35.00 265 ASN A C 1
ATOM 2046 O O . ASN A 1 265 ? 38.587 -25.336 5.841 1.00 35.00 265 ASN A O 1
ATOM 2050 N N . HIS A 1 266 ? 37.805 -27.099 6.889 1.00 36.50 266 HIS A N 1
ATOM 2051 C CA . HIS A 1 266 ? 37.575 -28.520 7.218 1.00 36.50 266 HIS A CA 1
ATOM 2052 C C . HIS A 1 266 ? 36.489 -28.750 8.316 1.00 36.50 266 HIS A C 1
ATOM 2054 O O . HIS A 1 266 ? 36.530 -28.118 9.364 1.00 36.50 266 HIS A O 1
ATOM 2060 N N . LEU A 1 267 ? 35.579 -29.702 8.064 1.00 36.19 267 LEU A N 1
ATOM 2061 C CA . LEU A 1 267 ? 34.974 -30.724 8.955 1.00 36.19 267 LEU A CA 1
ATOM 2062 C C . LEU A 1 267 ? 34.712 -30.501 10.479 1.00 36.19 267 LEU A C 1
ATOM 2064 O O . LEU A 1 267 ? 35.643 -30.433 11.278 1.00 36.19 267 LEU A O 1
ATOM 2068 N N . SER A 1 268 ? 33.448 -30.703 10.889 1.00 33.56 268 SER A N 1
ATOM 2069 C CA . SER A 1 268 ? 33.036 -31.464 12.099 1.00 33.56 268 SER A CA 1
ATOM 2070 C C . SER A 1 268 ? 31.558 -31.904 11.964 1.00 33.56 268 SER A C 1
ATOM 2072 O O . SER A 1 268 ? 30.651 -31.085 11.970 1.00 33.56 268 SER A O 1
ATOM 2074 N N . ILE A 1 269 ? 31.300 -33.142 11.527 1.00 35.78 269 ILE A N 1
ATOM 2075 C CA . ILE A 1 269 ? 30.960 -34.325 12.355 1.00 35.78 269 ILE A CA 1
ATOM 2076 C C . ILE A 1 269 ? 29.560 -34.241 12.995 1.00 35.78 269 ILE A C 1
ATOM 2078 O O . ILE A 1 269 ? 29.386 -33.728 14.096 1.00 35.78 269 ILE A O 1
ATOM 2082 N N . SER A 1 270 ? 28.594 -34.863 12.313 1.00 35.22 270 SER A N 1
ATOM 2083 C CA . SER A 1 270 ? 27.385 -35.428 12.925 1.00 35.22 270 SER A CA 1
ATOM 2084 C C 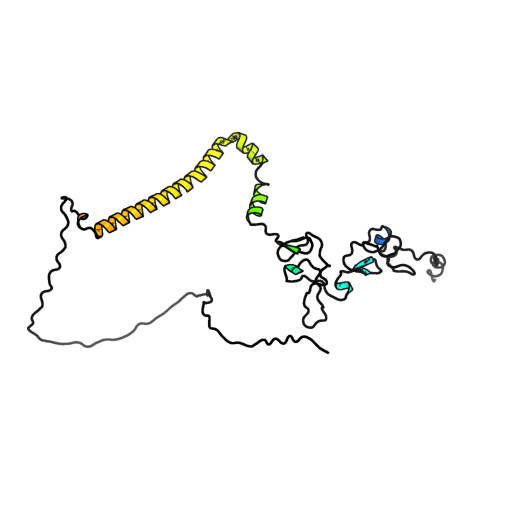. SER A 1 270 ? 27.683 -36.834 13.460 1.00 35.22 270 SER A C 1
ATOM 2086 O O . SER A 1 270 ? 28.571 -37.519 12.946 1.00 35.22 270 SER A O 1
ATOM 2088 N N . ARG A 1 271 ? 26.908 -37.294 14.445 1.00 38.25 271 ARG A N 1
ATOM 2089 C CA . ARG A 1 271 ? 26.732 -38.722 14.744 1.00 38.25 271 ARG A CA 1
ATOM 2090 C C . ARG A 1 271 ? 25.249 -39.012 14.931 1.00 38.25 271 ARG A C 1
ATOM 2092 O O . ARG A 1 271 ? 24.637 -38.432 15.824 1.00 38.25 271 ARG A O 1
ATOM 2099 N N . GLU A 1 272 ? 24.709 -39.911 14.114 1.00 43.56 272 GLU A N 1
ATOM 2100 C CA . GLU A 1 272 ? 23.486 -40.640 14.449 1.00 43.56 272 GLU A CA 1
ATOM 2101 C C . GLU A 1 272 ? 23.666 -41.464 15.730 1.00 43.56 272 GLU A C 1
ATOM 2103 O O . GLU A 1 272 ? 24.750 -41.994 15.983 1.00 43.56 272 GLU A O 1
ATOM 2108 N N . LEU A 1 273 ? 22.566 -41.640 16.464 1.00 41.00 273 LEU A N 1
ATOM 2109 C CA . LEU A 1 273 ? 22.223 -42.890 17.143 1.00 41.00 273 LEU A CA 1
ATOM 2110 C C . LEU A 1 273 ? 20.694 -43.032 17.130 1.00 41.00 273 LEU A C 1
ATOM 2112 O O . LEU A 1 273 ? 20.020 -42.554 18.040 1.00 41.00 273 LEU A O 1
ATOM 2116 N N . ASP A 1 274 ? 20.167 -43.697 16.102 1.00 47.06 274 ASP A N 1
ATOM 2117 C CA . ASP A 1 274 ? 18.906 -44.432 16.226 1.00 47.06 274 ASP A CA 1
ATOM 2118 C C . ASP A 1 274 ? 19.185 -45.771 16.927 1.00 47.06 274 ASP A C 1
ATOM 2120 O O . ASP A 1 274 ? 20.249 -46.372 16.748 1.00 47.06 274 ASP A O 1
ATOM 2124 N N . GLY A 1 275 ? 18.235 -46.242 17.734 1.00 41.09 275 GLY A N 1
ATOM 2125 C CA . GLY A 1 275 ? 18.368 -47.474 18.508 1.00 41.09 275 GLY A CA 1
ATOM 2126 C C . GLY A 1 275 ? 17.013 -47.975 18.988 1.00 41.09 275 GLY A C 1
ATOM 2127 O O . GLY A 1 275 ? 16.492 -47.501 19.993 1.00 41.09 275 GLY A O 1
ATOM 2128 N N . ASP A 1 276 ? 16.453 -48.926 18.246 1.00 55.28 276 ASP A N 1
ATOM 2129 C CA . ASP A 1 276 ? 15.134 -49.507 18.485 1.00 55.28 276 ASP A CA 1
ATOM 2130 C C . ASP A 1 276 ? 15.163 -50.708 19.456 1.00 55.28 276 ASP A C 1
ATOM 2132 O O . ASP A 1 276 ? 16.081 -51.527 19.421 1.00 55.28 276 ASP A O 1
ATOM 2136 N N . SER A 1 277 ? 14.044 -50.882 20.171 1.00 47.78 277 SER A N 1
ATOM 2137 C CA . SER A 1 277 ? 13.481 -52.158 20.669 1.00 47.78 277 SER A CA 1
ATOM 2138 C C . SER A 1 277 ? 14.019 -52.904 21.921 1.00 47.78 277 SER A C 1
ATOM 2140 O O . SER A 1 277 ? 15.208 -53.054 22.172 1.00 47.78 277 SER A O 1
ATOM 2142 N N . VAL A 1 278 ? 13.029 -53.530 22.589 1.00 49.34 278 VAL A N 1
ATOM 2143 C CA . VAL A 1 278 ? 13.039 -54.635 23.583 1.00 49.34 278 VAL A CA 1
ATOM 2144 C C . VAL A 1 278 ? 13.413 -54.334 25.048 1.00 49.34 278 VAL A C 1
ATOM 2146 O O . VAL A 1 278 ? 14.556 -54.526 25.455 1.00 49.34 278 VAL A O 1
ATOM 2149 N N . ALA A 1 279 ? 12.390 -54.054 25.871 1.00 43.00 279 ALA A N 1
ATOM 2150 C CA . ALA A 1 279 ? 11.956 -54.905 27.003 1.00 43.00 279 ALA A CA 1
ATOM 2151 C C . ALA A 1 279 ? 10.624 -54.399 27.593 1.00 43.00 279 ALA A C 1
ATOM 2153 O O . ALA A 1 279 ? 10.538 -53.182 27.865 1.00 43.00 279 ALA A O 1
#

Secondary structure (DSSP, 8-state):
--TTHHHHTTT-----S---SSSSS--TT-S---HHHHHTT--SSB-TTSSB-TT-S-SSEE-TTS-EE-TTGGGT-EEE--SSTTTTTB-EEE-SSSSS--EEE--TT-BPPTT-EETTEEEETTEEEE----THHHHHHHHHTTSSHHHHHHHHHHHHHHHHHHHHHHHHHHHHHHHHHHHHHHHHHHHHHHHHHHH-GGG-B-TTSPBPPPPP-PPPPP---------------------------------------------------------